Protein AF-A0A936B504-F1 (afdb_monomer_lite)

Sequence (227 aa):
MTRGYLGEYAFKLFLTKKAGLDAQLGHEVGKLEEFLPTDIHLIRDDEEPYRVPRLKVSIKTSKWNGIWLDIPGDQFNHSDIYVFVKVGTGRDHLFAFFKHISVFKDKVLKRGEEVGALTAAESSSLFDRLPTFQTIPAYICGFVSQHTPYQPLPYTGKHGRLNYTVTGWNGPISPTDLEQIRTREGVMGKIAFEGIGTFSHDKGYLFNTGNLLWREEDWAEQLFQKL

Secondary structure (DSSP, 8-state):
----HHHHHHHHHHHHHHH-EEEEE--SS--HHHHSS-SEEEEEETTSPPB--SS-EEEEEEETT--EEEEETTGGGS-SEEEEEEE---TTHHHHHHHHTTHIIIIIIHHHHHTTSS-HHHHHHHHHHSPPP----EEEEEEEETTS-PPSS-EEEEE-SS-EEEEEEEEEE-TTHHHHHHHHHT--S-EEETT----S-SSEEEEEGGGSB-SHHHHIIIIITT-

Structure (mmCIF, N/CA/C/O backbone):
data_AF-A0A936B504-F1
#
_entry.id   AF-A0A936B504-F1
#
loop_
_atom_site.group_PDB
_atom_site.id
_atom_site.type_symbol
_atom_site.label_atom_id
_atom_site.label_alt_id
_atom_site.label_comp_id
_atom_site.label_asym_id
_atom_site.label_entity_id
_atom_site.label_seq_id
_atom_site.pdbx_PDB_ins_code
_atom_site.Cartn_x
_atom_site.Cartn_y
_atom_site.Cartn_z
_atom_site.occupancy
_atom_site.B_iso_or_equiv
_atom_site.auth_seq_id
_atom_site.auth_comp_id
_atom_site.auth_asym_id
_atom_site.auth_atom_id
_atom_site.pdbx_PDB_model_num
ATOM 1 N N . MET A 1 1 ? 7.139 7.617 11.067 1.00 39.94 1 MET A N 1
ATOM 2 C CA . MET A 1 1 ? 6.663 6.465 10.275 1.00 39.94 1 MET A CA 1
ATOM 3 C C . MET A 1 1 ? 5.166 6.325 10.514 1.00 39.94 1 MET A C 1
ATOM 5 O O . MET A 1 1 ? 4.767 5.973 11.614 1.00 39.94 1 MET A O 1
ATOM 9 N N . THR A 1 2 ? 4.328 6.707 9.553 1.00 49.41 2 THR A N 1
ATOM 10 C CA . THR A 1 2 ? 2.884 6.431 9.601 1.00 49.41 2 THR A CA 1
ATOM 11 C C . THR A 1 2 ? 2.704 4.952 9.267 1.00 49.41 2 THR A C 1
ATOM 13 O O . THR A 1 2 ? 2.928 4.561 8.125 1.00 49.41 2 THR A O 1
ATOM 16 N N . ARG A 1 3 ? 2.411 4.120 10.273 1.00 67.94 3 ARG A N 1
ATOM 17 C CA . ARG A 1 3 ? 2.244 2.666 10.099 1.00 67.94 3 ARG A CA 1
ATOM 18 C C . ARG A 1 3 ? 1.042 2.357 9.193 1.00 67.94 3 ARG A C 1
ATOM 20 O O . ARG A 1 3 ? 0.034 3.066 9.225 1.00 67.94 3 ARG A O 1
ATOM 27 N N . GLY A 1 4 ? 1.165 1.320 8.366 1.00 81.25 4 GLY A N 1
ATOM 28 C CA . GLY A 1 4 ? 0.238 0.960 7.290 1.00 81.25 4 GLY A CA 1
ATOM 29 C C . GLY A 1 4 ? -0.920 0.065 7.734 1.00 81.25 4 GLY A C 1
ATOM 30 O O . GLY A 1 4 ? -1.418 -0.718 6.929 1.00 81.25 4 GLY A O 1
ATOM 31 N N . TYR A 1 5 ? -1.371 0.191 8.986 1.00 88.75 5 TYR A N 1
ATOM 32 C CA . TYR A 1 5 ? -2.224 -0.787 9.674 1.00 88.75 5 TYR A CA 1
ATOM 33 C C . TYR A 1 5 ? -3.457 -1.258 8.901 1.00 88.75 5 TYR A C 1
ATOM 35 O O . TYR A 1 5 ? -3.806 -2.432 8.967 1.00 88.75 5 TYR A O 1
ATOM 43 N N . LEU A 1 6 ? -4.128 -0.369 8.161 1.00 91.12 6 LEU A N 1
ATOM 44 C CA . LEU A 1 6 ? -5.298 -0.761 7.370 1.00 91.12 6 LEU A CA 1
ATOM 45 C C . LEU A 1 6 ? -4.938 -1.737 6.245 1.00 91.12 6 LEU A C 1
ATOM 47 O O . LEU A 1 6 ? -5.693 -2.674 6.000 1.00 91.12 6 LEU A O 1
ATOM 51 N N . GLY A 1 7 ? -3.811 -1.528 5.562 1.00 94.69 7 GLY A N 1
ATOM 52 C CA . GLY A 1 7 ? -3.363 -2.442 4.515 1.00 94.69 7 GLY A CA 1
ATOM 53 C C . GLY A 1 7 ? -2.819 -3.744 5.087 1.00 94.69 7 GLY A C 1
ATOM 54 O O . GLY A 1 7 ? -3.134 -4.805 4.557 1.00 94.69 7 GLY A O 1
ATOM 55 N N . GLU A 1 8 ? -2.093 -3.682 6.205 1.00 95.06 8 GLU A N 1
ATOM 56 C CA . GLU A 1 8 ? -1.621 -4.874 6.922 1.00 95.06 8 GLU A CA 1
ATOM 57 C C . GLU A 1 8 ? -2.794 -5.749 7.386 1.00 95.06 8 GLU A C 1
ATOM 59 O O . GLU A 1 8 ? -2.831 -6.952 7.129 1.00 95.06 8 GLU A O 1
ATOM 64 N N . TYR A 1 9 ? -3.813 -5.133 7.992 1.00 94.94 9 TYR A N 1
ATOM 65 C CA . TYR A 1 9 ? -5.026 -5.827 8.412 1.00 94.94 9 TYR A CA 1
ATOM 66 C C . TYR A 1 9 ? -5.819 -6.382 7.222 1.00 94.94 9 TYR A C 1
ATOM 68 O O . TYR A 1 9 ? -6.293 -7.517 7.265 1.00 94.94 9 TYR A O 1
ATOM 76 N N . ALA A 1 10 ? -5.932 -5.622 6.128 1.00 96.69 10 ALA A N 1
ATOM 77 C CA . ALA A 1 10 ? -6.568 -6.110 4.909 1.00 96.69 10 ALA A CA 1
ATOM 78 C C . ALA A 1 10 ? -5.841 -7.331 4.329 1.00 96.69 10 ALA A C 1
ATOM 80 O O . ALA A 1 10 ? -6.494 -8.282 3.899 1.00 96.69 10 ALA A O 1
ATOM 81 N N . PHE A 1 11 ? -4.506 -7.335 4.350 1.00 97.06 11 PHE A N 1
ATOM 82 C CA . PHE A 1 11 ? -3.730 -8.478 3.887 1.00 97.06 11 PHE A CA 1
ATOM 83 C C . PHE A 1 11 ? -3.842 -9.678 4.834 1.00 97.06 11 PHE A C 1
ATOM 85 O O . PHE A 1 11 ? -3.998 -10.797 4.357 1.00 97.06 11 PHE A O 1
ATOM 92 N N . LYS A 1 12 ? -3.891 -9.467 6.157 1.00 96.19 12 LYS A N 1
ATOM 93 C CA . LYS A 1 12 ? -4.242 -10.529 7.115 1.00 96.19 12 LYS A CA 1
ATOM 94 C C . LYS A 1 12 ? -5.576 -11.190 6.743 1.00 96.19 12 LYS A C 1
ATOM 96 O O . LYS A 1 12 ? -5.648 -12.409 6.635 1.00 96.19 12 LYS A O 1
ATOM 101 N N . LEU A 1 13 ? -6.622 -10.398 6.494 1.00 96.38 13 LEU A N 1
ATOM 102 C CA . LEU A 1 13 ? -7.924 -10.934 6.075 1.00 96.38 13 LEU A CA 1
ATOM 103 C C . LEU A 1 13 ? -7.849 -11.673 4.732 1.00 96.38 13 LEU A C 1
ATOM 105 O O . LEU A 1 13 ? -8.572 -12.648 4.528 1.00 96.38 13 LEU A O 1
ATOM 109 N N . PHE A 1 14 ? -7.001 -11.209 3.813 1.00 96.88 14 PHE A N 1
ATOM 110 C CA . PHE A 1 14 ? -6.750 -11.882 2.543 1.00 96.88 14 PHE A CA 1
ATOM 111 C C . PHE A 1 14 ? -6.095 -13.253 2.750 1.00 96.88 14 PHE A C 1
ATOM 113 O O . PHE A 1 14 ? -6.598 -14.227 2.194 1.00 96.88 14 PHE A O 1
ATOM 120 N N . LEU A 1 15 ? -5.062 -13.353 3.594 1.00 95.75 15 LEU A N 1
ATOM 121 C CA . LEU A 1 15 ? -4.400 -14.616 3.945 1.00 95.75 15 LEU A CA 1
ATOM 122 C C . LEU A 1 15 ? -5.386 -15.630 4.527 1.00 95.75 15 LEU A C 1
ATOM 124 O O . LEU A 1 15 ? -5.461 -16.759 4.046 1.00 95.75 15 LEU A O 1
ATOM 128 N N . THR A 1 16 ? -6.221 -15.204 5.474 1.00 95.00 16 THR A N 1
ATOM 129 C CA . THR A 1 16 ? -7.213 -16.093 6.090 1.00 95.00 16 THR A CA 1
ATOM 130 C C . THR A 1 16 ? -8.239 -16.576 5.071 1.00 95.00 16 THR A C 1
ATOM 132 O O . THR A 1 16 ? -8.555 -17.759 5.014 1.00 95.00 16 THR A O 1
ATOM 135 N N . LYS A 1 17 ? -8.743 -15.681 4.214 1.00 94.56 17 LYS A N 1
ATOM 136 C CA . LYS A 1 17 ? -9.773 -16.032 3.225 1.00 94.56 17 LYS A CA 1
ATOM 137 C C . LYS A 1 17 ? -9.255 -16.859 2.052 1.00 94.56 17 LYS A C 1
ATOM 139 O O . LYS A 1 17 ? -10.033 -17.616 1.481 1.00 94.56 17 LYS A O 1
ATOM 144 N N . LYS A 1 18 ? -8.007 -16.653 1.628 1.00 94.94 18 LYS A N 1
ATOM 145 C CA . LYS A 1 18 ? -7.446 -17.284 0.423 1.00 94.94 18 LYS A CA 1
ATOM 146 C C . LYS A 1 18 ? -6.582 -18.503 0.708 1.00 94.94 18 LYS A C 1
ATOM 148 O O . LYS A 1 18 ? -6.512 -19.369 -0.153 1.00 94.94 18 LYS A O 1
ATOM 153 N N . ALA A 1 19 ? -5.961 -18.567 1.880 1.00 91.88 19 ALA A N 1
ATOM 154 C CA . ALA A 1 19 ? -5.022 -19.624 2.233 1.00 91.88 19 ALA A CA 1
ATOM 155 C C . ALA A 1 19 ? -5.335 -20.307 3.574 1.00 91.88 19 ALA A C 1
ATOM 157 O O . ALA A 1 19 ? -4.586 -21.187 3.969 1.00 91.88 19 ALA A O 1
ATOM 158 N N . GLY A 1 20 ? -6.390 -19.902 4.296 1.00 93.25 20 GLY A N 1
ATOM 159 C CA . GLY A 1 20 ? -6.665 -20.424 5.645 1.00 93.25 20 GLY A CA 1
ATOM 160 C C . GLY A 1 20 ? -5.643 -19.978 6.700 1.00 93.25 20 GLY A C 1
ATOM 161 O O . GLY A 1 20 ? -5.685 -20.431 7.836 1.00 93.25 20 GLY A O 1
ATOM 162 N N . LEU A 1 21 ? -4.743 -19.059 6.341 1.00 93.56 21 LEU A N 1
ATOM 163 C CA . LEU A 1 21 ? -3.647 -18.611 7.192 1.00 93.56 21 LEU A CA 1
ATOM 164 C C . LEU A 1 21 ? -4.097 -17.490 8.129 1.00 93.56 21 LEU A C 1
ATOM 166 O O . LEU A 1 21 ? -4.558 -16.431 7.687 1.00 93.56 21 LEU A O 1
ATOM 170 N N . ASP A 1 22 ? -3.904 -17.679 9.430 1.00 94.75 22 ASP A N 1
ATOM 171 C CA . ASP A 1 22 ? -3.988 -16.588 10.398 1.00 94.75 22 ASP A CA 1
ATOM 172 C C . ASP A 1 22 ? -2.599 -15.979 10.614 1.00 94.75 22 ASP A C 1
ATOM 174 O O . ASP A 1 22 ? -1.597 -16.685 10.687 1.00 94.75 22 ASP A O 1
ATOM 178 N N . ALA A 1 23 ? -2.537 -14.654 10.721 1.00 94.12 23 ALA A N 1
ATOM 179 C CA . ALA A 1 23 ? -1.293 -13.900 10.834 1.00 94.12 23 ALA A CA 1
ATOM 180 C C . ALA A 1 23 ? -1.332 -12.962 12.044 1.00 94.12 23 ALA A C 1
ATOM 182 O O . ALA A 1 23 ? -2.333 -12.281 12.283 1.00 94.12 23 ALA A O 1
ATOM 183 N N . GLN A 1 24 ? -0.235 -12.874 12.790 1.00 92.81 24 GLN A N 1
ATOM 184 C CA . GLN A 1 24 ? -0.023 -11.842 13.803 1.00 92.81 24 GLN A CA 1
ATOM 185 C C . GLN A 1 24 ? 0.878 -10.744 13.242 1.00 92.81 24 GLN A C 1
ATOM 187 O O . GLN A 1 24 ? 1.946 -11.007 12.683 1.00 92.81 24 GLN A O 1
ATOM 192 N N . LEU A 1 25 ? 0.405 -9.508 13.382 1.00 90.69 25 LEU A N 1
ATOM 193 C CA . LEU A 1 25 ? 1.055 -8.303 12.878 1.00 90.69 25 LEU A CA 1
ATOM 194 C C . LEU A 1 25 ? 1.908 -7.668 13.981 1.00 90.69 25 LEU A C 1
ATOM 196 O O . LEU A 1 25 ? 1.558 -7.747 15.159 1.00 90.69 25 LEU A O 1
ATOM 200 N N . GLY A 1 26 ? 2.986 -6.987 13.600 1.00 79.44 26 GLY A N 1
ATOM 201 C CA . GLY A 1 26 ? 3.915 -6.311 14.514 1.00 79.44 26 GLY A CA 1
ATOM 202 C C . GLY A 1 26 ? 3.386 -5.007 15.125 1.00 79.44 26 GLY A C 1
ATOM 203 O O . GLY A 1 26 ? 4.017 -3.958 15.010 1.00 79.44 26 GLY A O 1
ATOM 204 N N . HIS A 1 27 ? 2.202 -5.018 15.744 1.00 75.69 27 HIS A N 1
ATOM 205 C CA . HIS A 1 27 ? 1.553 -3.799 16.266 1.00 75.69 27 HIS A CA 1
ATOM 206 C C . HIS A 1 27 ? 1.986 -3.420 17.686 1.00 75.69 27 HIS A C 1
ATOM 208 O O . HIS A 1 27 ? 1.522 -2.416 18.225 1.00 75.69 27 HIS A O 1
ATOM 214 N N . GLU A 1 28 ? 2.903 -4.182 18.272 1.00 72.88 28 GLU A N 1
ATOM 215 C CA . GLU A 1 28 ? 3.409 -3.968 19.624 1.00 72.88 28 GLU A CA 1
ATOM 216 C C . GLU A 1 28 ? 4.303 -2.718 19.735 1.00 72.88 28 GLU A C 1
ATOM 218 O O . GLU A 1 28 ? 4.800 -2.164 18.742 1.00 72.88 28 GLU A O 1
ATOM 223 N N . VAL A 1 29 ? 4.476 -2.249 20.974 1.00 69.62 29 VAL A N 1
ATOM 224 C CA . VAL A 1 29 ? 5.434 -1.194 21.322 1.00 69.62 29 VAL A CA 1
ATOM 225 C C . VAL A 1 29 ? 6.797 -1.851 21.512 1.00 69.62 29 VAL A C 1
ATOM 227 O O . VAL A 1 29 ? 6.958 -2.676 22.404 1.00 69.62 29 VAL A O 1
ATOM 230 N N . GLY A 1 30 ? 7.786 -1.459 20.715 1.00 69.31 30 GLY A N 1
ATOM 231 C CA . GLY A 1 30 ? 9.156 -1.959 20.832 1.00 69.31 30 GLY A CA 1
ATOM 232 C C . GLY A 1 30 ? 10.141 -1.095 20.047 1.00 69.31 30 GLY A C 1
ATOM 233 O O . GLY A 1 30 ? 9.802 0.021 19.634 1.00 69.31 30 GLY A O 1
ATOM 234 N N . LYS A 1 31 ? 11.369 -1.584 19.861 1.00 71.25 31 LYS A N 1
ATOM 235 C CA . LYS A 1 31 ? 12.423 -0.825 19.172 1.00 71.25 31 LYS A CA 1
ATOM 236 C C . LYS A 1 31 ? 12.209 -0.856 17.664 1.00 71.25 31 LYS A C 1
ATOM 238 O O . LYS A 1 31 ? 11.743 -1.850 17.125 1.00 71.25 31 LYS A O 1
ATOM 243 N N . LEU A 1 32 ? 12.554 0.227 16.968 1.00 67.06 32 LEU A N 1
ATOM 244 C CA . LEU A 1 32 ? 12.288 0.367 15.533 1.00 67.06 32 LEU A CA 1
ATOM 245 C C . LEU A 1 32 ? 12.868 -0.804 14.727 1.00 67.06 32 LEU A C 1
ATOM 247 O O . LEU A 1 32 ? 12.198 -1.328 13.843 1.00 67.06 32 LEU A O 1
ATOM 251 N N . GLU A 1 33 ? 14.076 -1.236 15.079 1.00 68.81 33 GLU A N 1
ATOM 252 C CA . GLU A 1 33 ? 14.826 -2.303 14.416 1.00 68.81 33 GLU A CA 1
ATOM 253 C C . GLU A 1 33 ? 14.094 -3.653 14.433 1.00 68.81 33 GLU A C 1
ATOM 255 O O . GLU A 1 33 ? 14.288 -4.462 13.529 1.00 68.81 33 GLU A O 1
ATOM 260 N N . GLU A 1 34 ? 13.218 -3.877 15.416 1.00 65.31 34 GLU A N 1
ATOM 261 C CA . GLU A 1 34 ? 12.442 -5.112 15.586 1.00 65.31 34 GLU A CA 1
ATOM 262 C C . GLU A 1 34 ? 11.251 -5.193 14.612 1.00 65.31 34 GLU A C 1
ATOM 264 O O . GLU A 1 34 ? 10.757 -6.285 14.350 1.00 65.31 34 GLU A O 1
ATOM 269 N N . PHE A 1 35 ? 10.824 -4.063 14.031 1.00 66.25 35 PHE A N 1
ATOM 270 C CA . PHE A 1 35 ? 9.653 -3.967 13.137 1.00 66.25 35 PHE A CA 1
ATOM 271 C C . PHE A 1 35 ? 10.001 -3.545 11.705 1.00 66.25 35 PHE A C 1
ATOM 273 O O . PHE A 1 35 ? 9.129 -3.480 10.846 1.00 66.25 35 PHE A O 1
ATOM 280 N N . LEU A 1 36 ? 11.265 -3.216 11.427 1.00 65.62 36 LEU A N 1
ATOM 281 C CA . LEU A 1 36 ? 11.731 -2.917 10.069 1.00 65.62 36 LEU A CA 1
ATOM 282 C C . LEU A 1 36 ? 11.726 -4.120 9.100 1.00 65.62 36 LEU A C 1
ATOM 284 O O . LEU A 1 36 ? 11.516 -3.873 7.911 1.00 65.62 36 LEU A O 1
ATOM 288 N N . PRO A 1 37 ? 11.991 -5.378 9.521 1.00 70.81 37 PRO A N 1
ATOM 289 C CA . PRO A 1 37 ? 12.205 -6.464 8.557 1.00 70.81 37 PRO A CA 1
ATOM 290 C C . PRO A 1 37 ? 10.936 -7.060 7.933 1.00 70.81 37 PRO A C 1
ATOM 292 O O . PRO A 1 37 ? 10.985 -7.539 6.800 1.00 70.81 37 PRO A O 1
ATOM 295 N N . THR A 1 38 ? 9.825 -7.118 8.672 1.00 86.50 38 THR A N 1
ATOM 296 C CA . THR A 1 38 ? 8.600 -7.807 8.236 1.00 86.50 38 THR A CA 1
ATOM 297 C C . THR A 1 38 ? 7.377 -7.240 8.947 1.00 86.50 38 THR A C 1
ATOM 299 O O . THR A 1 38 ? 7.423 -6.973 10.143 1.00 86.50 38 THR A O 1
ATOM 302 N N . ASP A 1 39 ? 6.274 -7.094 8.219 1.00 89.19 39 ASP A N 1
ATOM 303 C CA . ASP A 1 39 ? 4.986 -6.659 8.769 1.00 89.19 39 ASP A CA 1
ATOM 304 C C . ASP A 1 39 ? 4.176 -7.853 9.327 1.00 89.19 39 ASP A C 1
ATOM 306 O O . ASP A 1 39 ? 3.291 -7.684 10.170 1.00 89.19 39 ASP A O 1
ATOM 310 N N . ILE A 1 40 ? 4.511 -9.080 8.903 1.00 91.81 40 ILE A N 1
ATOM 311 C CA . ILE A 1 40 ? 3.962 -10.341 9.428 1.00 91.81 40 ILE A CA 1
ATOM 312 C C . ILE A 1 40 ? 5.007 -11.000 10.327 1.00 91.81 40 ILE A C 1
ATOM 314 O O . ILE A 1 40 ? 6.066 -11.408 9.848 1.00 91.81 40 ILE A O 1
ATOM 318 N N . HIS A 1 41 ? 4.709 -11.111 11.622 1.00 91.31 41 HIS A N 1
ATOM 319 C CA . HIS A 1 41 ? 5.641 -11.635 12.626 1.00 91.31 41 HIS A CA 1
ATOM 320 C C . HIS A 1 41 ? 5.467 -13.135 12.857 1.00 91.31 41 HIS A C 1
ATOM 322 O O . HIS A 1 41 ? 6.449 -13.868 12.954 1.00 91.31 41 HIS A O 1
ATOM 328 N N . LEU A 1 42 ? 4.215 -13.588 12.948 1.00 93.00 42 LEU A N 1
ATOM 329 C CA . LEU A 1 42 ? 3.866 -14.989 13.165 1.00 93.00 42 LEU A CA 1
ATOM 330 C C . LEU A 1 42 ? 2.698 -15.376 12.272 1.00 93.00 42 LEU A C 1
ATOM 332 O O . LEU A 1 42 ? 1.843 -14.546 11.960 1.00 93.00 42 LEU A O 1
ATOM 336 N N . ILE A 1 43 ? 2.643 -16.647 11.903 1.00 94.25 43 ILE A N 1
ATOM 337 C CA . ILE A 1 43 ? 1.525 -17.240 11.177 1.00 94.25 43 ILE A CA 1
ATOM 338 C C . ILE A 1 43 ? 1.127 -18.571 11.789 1.00 94.25 43 ILE A C 1
ATOM 340 O O . ILE A 1 43 ? 1.908 -19.195 12.508 1.00 94.25 43 ILE A O 1
ATOM 344 N N . ARG A 1 44 ? -0.094 -18.994 11.491 1.00 93.62 44 ARG A N 1
ATOM 345 C CA . ARG A 1 44 ? -0.640 -20.284 11.880 1.00 93.62 44 ARG A CA 1
ATOM 346 C C . ARG A 1 44 ? -1.514 -20.836 10.761 1.00 93.62 44 ARG A C 1
ATOM 348 O O . ARG A 1 44 ? -2.349 -20.112 10.217 1.00 93.62 44 ARG A O 1
ATOM 355 N N . ASP A 1 45 ? -1.325 -22.122 10.508 1.00 89.81 45 ASP A N 1
ATOM 356 C CA . ASP A 1 45 ? -2.192 -22.976 9.708 1.00 89.81 45 ASP A CA 1
ATOM 357 C C . ASP A 1 45 ? -3.261 -23.582 10.647 1.00 89.81 45 ASP A C 1
ATOM 359 O O . ASP A 1 45 ? -2.907 -24.258 11.609 1.00 89.81 45 ASP A O 1
ATOM 363 N N . ASP A 1 46 ? -4.551 -23.309 10.433 1.00 81.38 46 ASP A N 1
ATOM 364 C CA . ASP A 1 46 ? -5.668 -23.876 11.216 1.00 81.38 46 ASP A CA 1
ATOM 365 C C . ASP A 1 46 ? -5.465 -23.881 12.760 1.00 81.38 46 ASP A C 1
ATOM 367 O O . ASP A 1 46 ? -5.374 -22.818 13.386 1.00 81.38 46 ASP A O 1
ATOM 371 N N . GLU A 1 47 ? -5.438 -25.065 13.392 1.00 76.75 47 GLU A N 1
ATOM 372 C CA . GLU A 1 47 ? -5.300 -25.265 14.847 1.00 76.75 47 GLU A CA 1
ATOM 373 C C . GLU A 1 47 ? -3.845 -25.471 15.318 1.00 76.75 47 GLU A C 1
ATOM 375 O O . GLU A 1 47 ? -3.609 -25.681 16.510 1.00 76.75 47 GLU A O 1
ATOM 380 N N . GLU A 1 48 ? -2.857 -25.378 14.424 1.00 86.31 48 GLU A N 1
ATOM 381 C CA . GLU A 1 48 ? -1.436 -25.540 14.764 1.00 86.31 48 GLU A CA 1
ATOM 382 C C . GLU A 1 48 ? -0.921 -24.403 15.676 1.00 86.31 48 GLU A C 1
ATOM 384 O O . GLU A 1 48 ? -1.548 -23.351 15.804 1.00 86.31 48 GLU A O 1
ATOM 389 N N . PRO A 1 49 ? 0.226 -24.539 16.359 1.00 92.00 49 PRO A N 1
ATOM 390 C CA . PRO A 1 49 ? 0.819 -23.410 17.067 1.00 92.00 49 PRO A CA 1
ATOM 391 C C . PRO A 1 49 ? 1.329 -22.335 16.093 1.00 92.00 49 PRO A C 1
ATOM 393 O O . PRO A 1 49 ? 1.739 -22.618 14.967 1.00 92.00 49 PRO A O 1
ATOM 396 N N . TYR A 1 50 ? 1.362 -21.078 16.549 1.00 94.44 50 TYR A N 1
ATOM 397 C CA . TYR A 1 50 ? 1.986 -19.999 15.782 1.00 94.44 50 TYR A CA 1
ATOM 398 C C . TYR A 1 50 ? 3.478 -20.264 15.564 1.00 94.44 50 TYR A C 1
ATOM 400 O O . TYR A 1 50 ? 4.201 -20.655 16.482 1.00 94.44 50 TYR A O 1
ATOM 408 N N . ARG A 1 51 ? 3.945 -19.967 14.353 1.00 93.81 51 ARG A N 1
ATOM 409 C CA . ARG A 1 51 ? 5.342 -20.083 13.931 1.00 93.81 51 ARG A CA 1
ATOM 410 C C . ARG A 1 51 ? 5.812 -18.821 13.219 1.00 93.81 51 ARG A C 1
ATOM 412 O O . ARG A 1 51 ? 5.011 -18.068 12.667 1.00 93.81 51 ARG A O 1
ATOM 419 N N . VAL A 1 52 ? 7.124 -18.609 13.202 1.00 92.94 52 VAL A N 1
ATOM 420 C CA . VAL A 1 52 ? 7.743 -17.545 12.399 1.00 92.94 52 VAL A CA 1
ATOM 421 C C . VAL A 1 52 ? 7.622 -17.918 10.911 1.00 92.94 52 VAL A C 1
ATOM 423 O O . VAL A 1 52 ? 7.915 -19.067 10.562 1.00 92.94 52 VAL A O 1
ATOM 426 N N . PRO A 1 53 ? 7.184 -17.000 10.029 1.00 93.69 53 PRO A N 1
ATOM 427 C CA . PRO A 1 53 ? 7.141 -17.256 8.595 1.00 93.69 53 PRO A CA 1
ATOM 428 C C . PRO A 1 53 ? 8.545 -17.474 8.027 1.00 93.69 53 PRO A C 1
ATOM 430 O O . PRO A 1 53 ? 9.505 -16.836 8.463 1.00 93.69 53 PRO A O 1
ATOM 433 N N . ARG A 1 54 ? 8.676 -18.330 7.010 1.00 94.19 54 ARG A N 1
ATOM 434 C CA . ARG A 1 54 ? 9.971 -18.522 6.323 1.00 94.19 54 ARG A CA 1
ATOM 435 C C . ARG A 1 54 ? 10.321 -17.362 5.387 1.00 94.19 54 ARG A C 1
ATOM 437 O O . ARG A 1 54 ? 11.488 -17.207 5.039 1.00 94.19 54 ARG A O 1
ATOM 444 N N . LEU A 1 55 ? 9.328 -16.562 4.996 1.00 94.62 55 LEU A N 1
ATOM 445 C CA . LEU A 1 55 ? 9.487 -15.359 4.181 1.00 94.62 55 LEU A CA 1
ATOM 446 C C . LEU A 1 55 ? 9.223 -14.102 5.004 1.00 94.62 55 LEU A C 1
ATOM 448 O O . LEU A 1 55 ? 8.221 -14.011 5.712 1.00 94.62 55 LEU A O 1
ATOM 452 N N . LYS A 1 56 ? 10.066 -13.088 4.831 1.00 94.75 56 LYS A N 1
ATOM 453 C CA . LYS A 1 56 ? 9.796 -11.736 5.323 1.00 94.75 56 LYS A CA 1
ATOM 454 C C . LYS A 1 56 ? 8.881 -11.021 4.340 1.00 94.75 56 LYS A C 1
ATOM 456 O O . LYS A 1 56 ? 9.216 -10.886 3.162 1.00 94.75 56 LYS A O 1
ATOM 461 N N . VAL A 1 57 ? 7.742 -10.534 4.823 1.00 94.94 57 VAL A N 1
ATOM 462 C CA . VAL A 1 57 ? 6.732 -9.874 3.989 1.00 94.94 57 VAL A CA 1
ATOM 463 C C . VAL A 1 57 ? 6.558 -8.440 4.456 1.00 94.94 57 VAL A C 1
ATOM 465 O O . VAL A 1 57 ? 6.222 -8.213 5.616 1.00 94.94 57 VAL A O 1
ATOM 468 N N . SER A 1 58 ? 6.731 -7.481 3.547 1.00 94.50 58 SER A N 1
ATOM 469 C CA . SER A 1 58 ? 6.353 -6.088 3.788 1.00 94.50 58 SER A CA 1
ATOM 470 C C . SER A 1 58 ? 5.106 -5.706 2.996 1.00 94.50 58 SER A C 1
ATOM 472 O O . SER A 1 58 ? 4.914 -6.119 1.855 1.00 94.50 58 SER A O 1
ATOM 474 N N . ILE A 1 59 ? 4.237 -4.904 3.598 1.00 95.50 59 ILE A N 1
ATOM 475 C CA . ILE A 1 59 ? 2.934 -4.512 3.082 1.00 95.50 59 ILE A CA 1
ATOM 476 C C . ILE A 1 59 ? 2.937 -2.995 2.919 1.00 95.50 59 ILE A C 1
ATOM 478 O O . ILE A 1 59 ? 2.861 -2.221 3.874 1.00 95.50 59 ILE A O 1
ATOM 482 N N . LYS A 1 60 ? 3.000 -2.535 1.672 1.00 94.38 60 LYS A N 1
ATOM 483 C CA . LYS A 1 60 ? 2.924 -1.111 1.344 1.00 94.38 60 LYS A CA 1
ATOM 484 C C . LYS A 1 60 ? 1.491 -0.740 1.006 1.00 94.38 60 LYS A C 1
ATOM 486 O O . LYS A 1 60 ? 0.838 -1.377 0.181 1.00 94.38 60 LYS A O 1
ATOM 491 N N . THR A 1 61 ? 1.012 0.330 1.632 1.00 94.06 61 THR A N 1
ATOM 492 C CA . THR A 1 61 ? -0.362 0.802 1.459 1.00 94.06 61 THR A CA 1
ATOM 493 C C . THR A 1 61 ? -0.403 2.113 0.686 1.00 94.06 61 THR A C 1
ATOM 495 O O . THR A 1 61 ? 0.381 3.019 0.960 1.00 94.06 61 THR A O 1
ATOM 498 N N . SER A 1 62 ? -1.359 2.254 -0.230 1.00 92.62 62 SER A N 1
ATOM 499 C CA . SER A 1 62 ? -1.658 3.526 -0.894 1.00 92.62 62 SER A CA 1
ATOM 500 C C . SER A 1 62 ? -3.159 3.803 -0.965 1.00 92.62 62 SER A C 1
ATOM 502 O O . SER A 1 62 ? -3.997 2.952 -0.663 1.00 92.62 62 SER A O 1
ATOM 504 N N . LYS A 1 63 ? -3.516 5.027 -1.358 1.00 90.75 63 LYS A N 1
ATOM 505 C CA . LYS A 1 63 ? -4.902 5.391 -1.681 1.00 90.75 63 LYS A CA 1
ATOM 506 C C . LYS A 1 63 ? -5.306 4.759 -3.014 1.00 90.75 63 LYS A C 1
ATOM 508 O O . LYS A 1 63 ? -4.459 4.361 -3.808 1.00 90.75 63 LYS A O 1
ATOM 513 N N . TRP A 1 64 ? -6.605 4.747 -3.300 1.00 90.00 64 TRP A N 1
ATOM 514 C CA . TRP A 1 64 ? -7.170 4.140 -4.513 1.00 90.00 64 TRP A CA 1
ATOM 515 C C . TRP A 1 64 ? -6.500 4.582 -5.830 1.00 90.00 64 TRP A C 1
ATOM 517 O O . TRP A 1 64 ? -6.231 3.761 -6.706 1.00 90.00 64 TRP A O 1
ATOM 527 N N . ASN A 1 65 ? -6.159 5.870 -5.935 1.00 89.56 65 ASN A N 1
ATOM 528 C CA . ASN A 1 65 ? -5.532 6.448 -7.129 1.00 89.56 65 ASN A CA 1
ATOM 529 C C . ASN A 1 65 ? -4.012 6.224 -7.206 1.00 89.56 65 ASN A C 1
ATOM 531 O O . ASN A 1 65 ? -3.398 6.600 -8.198 1.00 89.56 65 ASN A O 1
ATOM 535 N N . GLY A 1 66 ? -3.385 5.647 -6.177 1.00 91.56 66 GLY A N 1
ATOM 536 C CA . GLY A 1 66 ? -1.961 5.333 -6.215 1.00 91.56 66 GLY A CA 1
ATOM 537 C C . GLY A 1 66 ? -1.701 4.201 -7.201 1.00 91.56 66 GLY A C 1
ATOM 538 O O . GLY A 1 66 ? -2.275 3.127 -7.056 1.00 91.56 66 GLY A O 1
ATOM 539 N N . ILE A 1 67 ? -0.860 4.426 -8.207 1.00 93.81 67 ILE A N 1
ATOM 540 C CA . ILE A 1 67 ? -0.510 3.407 -9.215 1.00 93.81 67 ILE A CA 1
ATOM 541 C C . ILE A 1 67 ? 0.895 2.833 -9.026 1.00 93.81 67 ILE A C 1
ATOM 543 O O . ILE A 1 67 ? 1.248 1.876 -9.708 1.00 93.81 67 ILE A O 1
ATOM 547 N N . TRP A 1 68 ? 1.663 3.394 -8.092 1.00 95.56 68 TRP A N 1
ATOM 548 C CA . TRP A 1 68 ? 3.050 3.036 -7.834 1.00 95.56 68 TRP A CA 1
ATOM 549 C C . TRP A 1 68 ? 3.209 2.375 -6.470 1.00 95.56 68 TRP A C 1
ATOM 551 O O . TRP A 1 68 ? 2.767 2.916 -5.453 1.00 95.56 68 TRP A O 1
ATOM 561 N N . LEU A 1 69 ? 3.887 1.235 -6.467 1.00 95.94 69 LEU A N 1
ATOM 562 C CA . LEU A 1 69 ? 4.580 0.685 -5.318 1.00 95.94 69 LEU A CA 1
ATOM 563 C C . LEU A 1 69 ? 5.992 1.282 -5.324 1.00 95.94 69 LEU A C 1
ATOM 565 O O . LEU A 1 69 ? 6.847 0.862 -6.101 1.00 95.94 69 LEU A O 1
ATOM 569 N N . ASP A 1 70 ? 6.188 2.304 -4.496 1.00 94.12 70 ASP A N 1
ATOM 570 C CA . ASP A 1 70 ? 7.468 2.988 -4.312 1.00 94.12 70 ASP A CA 1
ATOM 571 C C . ASP A 1 70 ? 8.172 2.450 -3.058 1.00 94.12 70 ASP A C 1
ATOM 573 O O . ASP A 1 70 ? 7.606 2.469 -1.958 1.00 94.12 70 ASP A O 1
ATOM 577 N N . ILE A 1 71 ? 9.388 1.932 -3.231 1.00 93.88 71 ILE A N 1
ATOM 578 C CA . ILE A 1 71 ? 10.193 1.313 -2.177 1.00 93.88 71 ILE A CA 1
ATOM 579 C C . ILE A 1 71 ? 11.529 2.066 -2.098 1.00 93.88 71 ILE A C 1
ATOM 581 O O . ILE A 1 71 ? 12.452 1.774 -2.863 1.00 93.88 71 ILE A O 1
ATOM 585 N N . PRO A 1 72 ? 11.642 3.054 -1.192 1.00 91.62 72 PRO A N 1
ATOM 586 C CA . PRO A 1 72 ? 12.766 3.978 -1.172 1.00 91.62 72 PRO A CA 1
ATOM 587 C C . PRO A 1 72 ? 14.021 3.376 -0.536 1.00 91.62 72 PRO A C 1
ATOM 589 O O . PRO A 1 72 ? 13.961 2.646 0.459 1.00 91.62 72 PRO A O 1
ATOM 592 N N . GLY A 1 73 ? 15.177 3.794 -1.040 1.00 88.38 73 GLY A N 1
ATOM 593 C CA . GLY A 1 73 ? 16.483 3.480 -0.480 1.00 88.38 73 GLY A CA 1
ATOM 594 C C . GLY A 1 73 ? 16.806 1.990 -0.534 1.00 88.38 73 GLY A C 1
ATOM 595 O O . GLY A 1 73 ? 16.565 1.314 -1.530 1.00 88.38 73 GLY A O 1
ATOM 596 N N . ASP A 1 74 ? 17.363 1.486 0.565 1.00 87.38 74 ASP A N 1
ATOM 597 C CA . ASP A 1 74 ? 17.733 0.075 0.715 1.00 87.38 74 ASP A CA 1
ATOM 598 C C . ASP A 1 74 ? 16.574 -0.800 1.225 1.00 87.38 74 ASP A C 1
ATOM 600 O O . ASP A 1 74 ? 16.747 -1.995 1.447 1.00 87.38 74 ASP A O 1
ATOM 604 N N . GLN A 1 75 ? 15.371 -0.224 1.394 1.00 88.00 75 GLN A N 1
ATOM 605 C CA . GLN A 1 75 ? 14.239 -0.949 1.977 1.00 88.00 75 GLN A CA 1
ATOM 606 C C . GLN A 1 75 ? 13.924 -2.228 1.220 1.00 88.00 75 GLN A C 1
ATOM 608 O O . GLN A 1 75 ? 13.541 -3.182 1.873 1.00 88.00 75 GLN A O 1
ATOM 613 N N . PHE A 1 76 ? 14.123 -2.260 -0.104 1.00 91.50 76 PHE A N 1
ATOM 614 C CA . PHE A 1 76 ? 13.846 -3.429 -0.940 1.00 91.50 76 PHE A CA 1
ATOM 615 C C . PHE A 1 76 ? 14.633 -4.684 -0.527 1.00 91.50 76 PHE A C 1
ATOM 617 O O . PHE A 1 76 ? 14.163 -5.795 -0.752 1.00 91.50 76 PHE A O 1
ATOM 624 N N . ASN A 1 77 ? 15.777 -4.528 0.144 1.00 90.81 77 ASN A N 1
ATOM 625 C CA . ASN A 1 77 ? 16.608 -5.643 0.598 1.00 90.81 77 ASN A CA 1
ATOM 626 C C . ASN A 1 77 ? 16.220 -6.184 1.988 1.00 90.81 77 ASN A C 1
ATOM 628 O O . ASN A 1 77 ? 16.845 -7.125 2.472 1.00 90.81 77 ASN A O 1
ATOM 632 N N . HIS A 1 78 ? 15.214 -5.608 2.658 1.00 90.56 78 HIS A N 1
ATOM 633 C CA 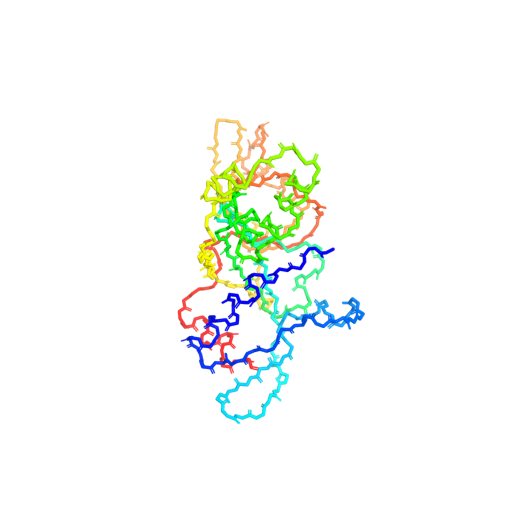. HIS A 1 78 ? 14.852 -5.997 4.029 1.00 90.56 78 HIS A CA 1
ATOM 634 C C . HIS A 1 78 ? 13.823 -7.135 4.109 1.00 90.56 78 HIS A C 1
ATOM 636 O O . HIS A 1 78 ? 13.790 -7.860 5.108 1.00 90.56 78 HIS A O 1
ATOM 642 N N . SER A 1 79 ? 13.012 -7.299 3.066 1.00 93.19 79 SER A N 1
ATOM 643 C CA . SER A 1 79 ? 11.956 -8.306 2.954 1.00 93.19 79 SER A CA 1
ATOM 644 C C . SER A 1 79 ? 12.073 -9.087 1.644 1.00 93.19 79 SER A C 1
ATOM 646 O O . SER A 1 79 ? 12.517 -8.555 0.628 1.00 93.19 79 SER A O 1
ATOM 648 N N . ASP A 1 80 ? 11.639 -10.346 1.664 1.00 95.75 80 ASP A N 1
ATOM 649 C CA . ASP A 1 80 ? 11.631 -11.230 0.493 1.00 95.75 80 ASP A CA 1
ATOM 650 C C . ASP A 1 80 ? 10.516 -10.865 -0.492 1.00 95.75 80 ASP A C 1
ATOM 652 O O . ASP A 1 80 ? 10.680 -10.996 -1.709 1.00 95.75 80 ASP A O 1
ATOM 656 N N . ILE A 1 81 ? 9.374 -10.420 0.043 1.00 96.56 81 ILE A N 1
ATOM 657 C CA . ILE A 1 81 ? 8.175 -10.067 -0.716 1.00 96.56 81 ILE A CA 1
ATOM 658 C C . ILE A 1 81 ? 7.642 -8.703 -0.269 1.00 96.56 81 ILE A C 1
ATOM 660 O O . ILE A 1 81 ? 7.522 -8.436 0.928 1.00 96.56 81 ILE A O 1
ATOM 664 N N . TYR A 1 82 ? 7.236 -7.877 -1.237 1.00 97.06 82 TYR A N 1
ATOM 665 C CA . TYR A 1 82 ? 6.494 -6.639 -0.994 1.00 97.06 82 TYR A CA 1
ATOM 666 C C . TYR A 1 82 ? 5.105 -6.734 -1.598 1.00 97.06 82 TYR A C 1
ATOM 668 O O . TYR A 1 82 ? 4.955 -6.819 -2.814 1.00 97.06 82 TYR A O 1
ATOM 676 N N . VAL A 1 83 ? 4.089 -6.678 -0.750 1.00 97.69 83 VAL A N 1
ATOM 677 C CA . VAL A 1 83 ? 2.681 -6.674 -1.135 1.00 97.69 83 VAL A CA 1
ATOM 678 C C . VAL A 1 83 ? 2.199 -5.237 -1.258 1.00 97.69 83 VAL A C 1
ATOM 680 O O . VAL A 1 83 ? 2.455 -4.411 -0.380 1.00 97.69 83 VAL A O 1
ATOM 683 N N . PHE A 1 84 ? 1.455 -4.937 -2.321 1.00 97.62 84 PHE A N 1
ATOM 684 C CA . PHE A 1 84 ? 0.838 -3.630 -2.503 1.00 97.62 84 PHE A CA 1
ATOM 685 C C . PHE A 1 84 ? -0.667 -3.682 -2.250 1.00 97.62 84 PHE A C 1
ATOM 687 O O . PHE A 1 84 ? -1.405 -4.421 -2.906 1.00 97.62 84 PHE A O 1
ATOM 694 N N . VAL A 1 85 ? -1.133 -2.857 -1.314 1.00 97.38 85 VAL A N 1
ATOM 695 C CA . VAL A 1 85 ? -2.542 -2.773 -0.924 1.00 97.38 85 VAL A CA 1
ATOM 696 C C . VAL A 1 85 ? -3.063 -1.360 -1.144 1.00 97.38 85 VAL A C 1
ATOM 698 O O . VAL A 1 85 ? -2.499 -0.381 -0.658 1.00 97.38 85 VAL A O 1
ATOM 701 N N . LYS A 1 86 ? -4.189 -1.232 -1.842 1.00 95.56 86 LYS A N 1
ATOM 702 C CA . LYS A 1 86 ? -4.921 0.033 -1.941 1.00 95.56 86 LYS A CA 1
ATOM 703 C C . LYS A 1 86 ? -6.069 0.048 -0.954 1.00 95.56 86 LYS A C 1
ATOM 705 O O . LYS A 1 86 ? -6.854 -0.894 -0.916 1.00 95.56 86 LYS A O 1
ATOM 710 N N . VAL A 1 87 ? -6.210 1.135 -0.204 1.00 94.38 87 VAL A N 1
ATOM 711 C CA . VAL A 1 87 ? -7.332 1.342 0.721 1.00 94.38 87 VAL A CA 1
ATOM 712 C C . VAL A 1 87 ? -8.208 2.497 0.246 1.00 94.38 87 VAL A C 1
ATOM 714 O O . VAL A 1 87 ? -7.726 3.578 -0.108 1.00 94.38 87 VAL A O 1
ATOM 717 N N . GLY A 1 88 ? -9.517 2.265 0.214 1.00 92.19 88 GLY A N 1
ATOM 718 C CA . GLY A 1 88 ? -10.516 3.248 -0.190 1.00 92.19 88 GLY A CA 1
ATOM 719 C C . GLY A 1 88 ? -10.952 4.110 0.984 1.00 92.19 88 GLY A C 1
ATOM 720 O O . GLY A 1 88 ? -12.097 4.035 1.422 1.00 92.19 88 GLY A O 1
ATOM 721 N N . THR A 1 89 ? -10.042 4.922 1.526 1.00 86.44 89 THR A N 1
ATOM 722 C CA . THR A 1 89 ? -10.411 5.873 2.576 1.00 86.44 89 THR A CA 1
ATOM 723 C C . THR A 1 89 ? -11.015 7.145 1.973 1.00 86.44 89 THR A C 1
ATOM 725 O O . THR A 1 89 ? -10.353 7.888 1.249 1.00 86.44 89 THR A O 1
ATOM 728 N N . GLY A 1 90 ? -12.298 7.394 2.255 1.00 83.38 90 GLY A N 1
ATOM 729 C CA . GLY A 1 90 ? -12.976 8.637 1.896 1.00 83.38 90 GLY A CA 1
ATOM 730 C C . GLY A 1 90 ? -12.507 9.823 2.745 1.00 83.38 90 GLY A C 1
ATOM 731 O O . GLY A 1 90 ? -11.911 9.647 3.809 1.00 83.38 90 GLY A O 1
ATOM 732 N N . ARG A 1 91 ? -12.814 11.044 2.287 1.00 87.12 91 ARG A N 1
ATOM 733 C CA . ARG A 1 91 ? -12.474 12.296 2.997 1.00 87.12 91 ARG A CA 1
ATOM 734 C C . ARG A 1 91 ? -13.100 12.375 4.393 1.00 87.12 91 ARG A C 1
ATOM 736 O O . ARG A 1 91 ? -12.493 12.928 5.302 1.00 87.12 91 ARG A O 1
ATOM 743 N N . ASP A 1 92 ? -14.262 11.751 4.559 1.00 91.25 92 ASP A N 1
ATOM 744 C CA . ASP A 1 92 ? -15.088 11.871 5.759 1.00 91.25 92 ASP A CA 1
ATOM 745 C C . ASP A 1 92 ? -14.900 10.719 6.759 1.00 91.25 92 ASP A C 1
ATOM 747 O O . ASP A 1 92 ? -15.500 10.733 7.833 1.00 91.25 92 ASP A O 1
ATOM 751 N N . HIS A 1 93 ? -14.052 9.724 6.460 1.00 90.69 93 HIS A N 1
ATOM 752 C CA . HIS A 1 93 ? -13.912 8.535 7.312 1.00 90.69 93 HIS A CA 1
ATOM 753 C C . HIS A 1 93 ? -13.442 8.842 8.733 1.00 90.69 93 HIS A C 1
ATOM 755 O O . HIS A 1 93 ? -13.863 8.154 9.657 1.00 90.69 93 HIS A O 1
ATOM 761 N N . LEU A 1 94 ? -12.609 9.868 8.932 1.00 90.62 94 LEU A N 1
ATOM 762 C CA . LEU A 1 94 ? -12.177 10.255 10.277 1.00 90.62 94 LEU A CA 1
ATOM 763 C C . LEU A 1 94 ? -13.358 10.757 11.118 1.00 90.62 94 LEU A C 1
ATOM 765 O O . LEU A 1 94 ? -13.546 10.321 12.251 1.00 90.62 94 LEU A O 1
ATOM 769 N N . PHE A 1 95 ? -14.186 11.633 10.544 1.00 93.94 95 PHE A N 1
ATOM 770 C CA . PHE A 1 95 ? -15.389 12.138 11.207 1.00 93.94 95 PHE A CA 1
ATOM 771 C C . PHE A 1 95 ? -16.399 11.014 11.428 1.00 93.94 95 PHE A C 1
ATOM 773 O O . PHE A 1 95 ? -16.989 10.911 12.500 1.00 93.94 95 PHE A O 1
ATOM 780 N N . ALA A 1 96 ? -16.544 10.125 10.450 1.00 94.88 96 ALA A N 1
ATOM 781 C CA . ALA A 1 96 ? -17.422 8.976 10.563 1.00 94.88 96 ALA A CA 1
ATOM 782 C C . ALA A 1 96 ? -16.971 8.011 11.671 1.00 94.88 96 ALA A C 1
ATOM 784 O O . ALA A 1 96 ? -17.793 7.526 12.446 1.00 94.88 96 ALA A O 1
ATOM 785 N N . PHE A 1 97 ? -15.660 7.789 11.803 1.00 93.69 97 PHE A N 1
ATOM 786 C CA . PHE A 1 97 ? -15.076 7.001 12.884 1.00 93.69 97 PHE A CA 1
ATOM 787 C C . PHE A 1 97 ? -15.323 7.660 14.243 1.00 93.69 97 PHE A C 1
ATOM 789 O O . PHE A 1 97 ? -15.831 7.008 15.148 1.00 93.69 97 PHE A O 1
ATOM 796 N N . PHE A 1 98 ? -15.064 8.962 14.382 1.00 95.62 98 PHE A N 1
ATOM 797 C CA . PHE A 1 98 ? -15.353 9.699 15.616 1.00 95.62 98 PHE A CA 1
ATOM 798 C C . PHE A 1 98 ? -16.841 9.711 15.980 1.00 95.62 98 PHE A C 1
ATOM 800 O O . PHE A 1 98 ? -17.167 9.644 17.166 1.00 95.62 98 PHE A O 1
ATOM 807 N N . LYS A 1 99 ? -17.747 9.748 14.994 1.00 95.75 99 LYS A N 1
ATOM 808 C CA . LYS A 1 99 ? -19.186 9.545 15.219 1.00 95.75 99 LYS A CA 1
ATOM 809 C C . LYS A 1 99 ? -19.449 8.139 15.759 1.00 95.75 99 LYS A C 1
ATOM 811 O O . LYS A 1 99 ? -20.153 7.996 16.751 1.00 95.75 99 LYS A O 1
ATOM 816 N N . HIS A 1 100 ? -18.857 7.122 15.134 1.00 95.38 100 HIS A N 1
ATOM 817 C CA . HIS A 1 100 ? -19.034 5.716 15.497 1.00 95.38 100 HIS A CA 1
ATOM 818 C C . HIS A 1 100 ? -18.558 5.400 16.921 1.00 95.38 100 HIS A C 1
ATOM 820 O O . HIS A 1 100 ? -19.274 4.744 17.669 1.00 95.38 100 HIS A O 1
ATOM 826 N N . ILE A 1 101 ? -17.405 5.934 17.333 1.00 95.38 101 ILE A N 1
ATOM 827 C CA . ILE A 1 101 ? -16.896 5.797 18.709 1.00 95.38 101 ILE A CA 1
ATOM 828 C C . ILE A 1 101 ? -17.456 6.863 19.671 1.00 95.38 101 ILE A C 1
ATOM 830 O O . ILE A 1 101 ? -16.886 7.099 20.733 1.00 95.38 101 ILE A O 1
ATOM 834 N N . SER A 1 102 ? -18.547 7.536 19.289 1.00 94.69 102 SER A N 1
ATOM 835 C CA . SER A 1 102 ? -19.288 8.525 20.089 1.00 94.69 102 SER A CA 1
ATOM 836 C C . SER A 1 102 ? -18.481 9.729 20.600 1.00 94.69 102 SER A C 1
ATOM 838 O O . SER A 1 102 ? -18.950 10.467 21.462 1.00 94.69 102 SER A O 1
ATOM 840 N N . VAL A 1 103 ? -17.315 10.034 20.017 1.00 96.38 103 VAL A N 1
ATOM 841 C CA . VAL A 1 103 ? -16.495 11.203 20.399 1.00 96.38 103 VAL A CA 1
ATOM 842 C C . VAL A 1 103 ? -17.279 12.506 20.247 1.00 96.38 103 VAL A C 1
ATOM 844 O O . VAL A 1 103 ? -17.234 13.359 21.134 1.00 96.38 103 VAL A O 1
ATOM 847 N N . PHE A 1 104 ? -18.024 12.661 19.151 1.00 95.69 104 PHE A N 1
ATOM 848 C CA . PHE A 1 104 ? -18.827 13.866 18.948 1.00 95.69 104 PHE A CA 1
ATOM 849 C C . PHE A 1 104 ? -19.958 13.981 19.961 1.00 95.69 104 PHE A C 1
ATOM 851 O O . PHE A 1 104 ? -20.147 15.057 20.514 1.00 95.69 104 PHE A O 1
ATOM 858 N N . LYS A 1 105 ? -20.662 12.883 20.246 1.00 94.25 105 LYS A N 1
ATOM 859 C CA . LYS A 1 105 ? -21.778 12.874 21.193 1.00 94.25 105 LYS A CA 1
ATOM 860 C C . LYS A 1 105 ? -21.300 13.160 22.615 1.00 94.25 105 LYS A C 1
ATOM 862 O O . LYS A 1 105 ? -21.760 14.106 23.244 1.00 94.25 105 LYS A O 1
ATOM 867 N N . ASP A 1 106 ? -20.323 12.391 23.080 1.00 94.81 106 ASP A N 1
ATOM 868 C CA . ASP A 1 106 ? -19.994 12.318 24.503 1.00 94.81 106 ASP A CA 1
ATOM 869 C C . ASP A 1 106 ? -19.002 13.392 24.950 1.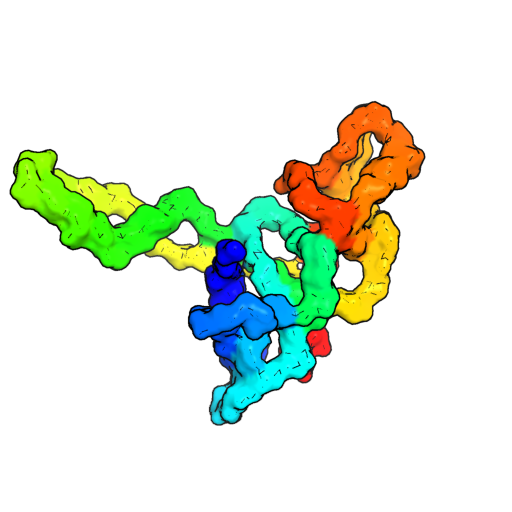00 94.81 106 ASP A C 1
ATOM 871 O O . ASP A 1 106 ? -18.940 13.713 26.136 1.00 94.81 106 ASP A O 1
ATOM 875 N N . LYS A 1 107 ? -18.206 13.940 24.020 1.00 95.38 107 LYS A N 1
ATOM 876 C CA . LYS A 1 107 ? -17.145 14.908 24.341 1.00 95.38 107 LYS A CA 1
ATOM 877 C C . LYS A 1 107 ? -17.401 16.285 23.747 1.00 95.38 107 LYS A C 1
ATOM 879 O O . LYS A 1 107 ? -17.276 17.277 24.455 1.00 95.38 107 LYS A O 1
ATOM 884 N N . VAL A 1 108 ? -17.730 16.361 22.457 1.00 95.69 108 VAL A N 1
ATOM 885 C CA . VAL A 1 108 ? -17.813 17.648 21.744 1.00 95.69 108 VAL A CA 1
ATOM 886 C C . VAL A 1 108 ? -19.171 18.320 21.955 1.00 95.69 108 VAL A C 1
ATOM 888 O O . VAL A 1 108 ? -19.233 19.426 22.483 1.00 95.69 108 VAL A O 1
ATOM 891 N N . LEU A 1 109 ? -20.26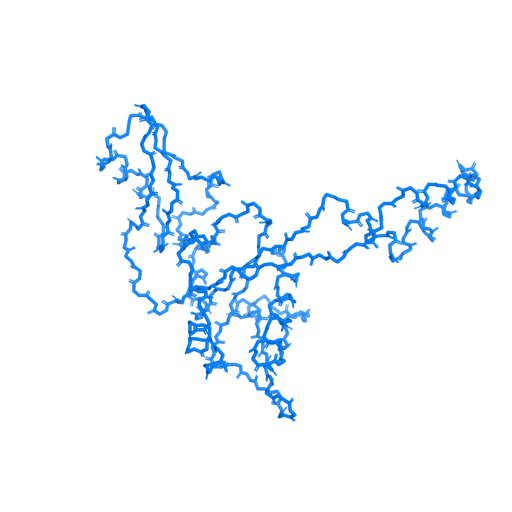0 17.649 21.577 1.00 96.56 109 LEU A N 1
ATOM 892 C CA . LEU A 1 109 ? -21.620 18.192 21.625 1.00 96.56 109 LEU A CA 1
ATOM 893 C C . LEU A 1 109 ? -22.115 18.330 23.064 1.00 96.56 109 LEU A C 1
ATOM 895 O O . LEU A 1 109 ? -22.609 19.392 23.430 1.00 96.56 109 LEU A O 1
ATOM 899 N N . LYS A 1 110 ? -21.855 17.322 23.909 1.00 96.44 110 LYS A N 1
ATOM 900 C CA . LYS A 1 110 ? -22.118 17.403 25.351 1.00 96.44 110 LYS A CA 1
ATOM 901 C C . LYS A 1 110 ? -21.481 18.640 25.988 1.00 96.44 110 LYS A C 1
ATOM 903 O O . LYS A 1 110 ? -22.127 19.336 26.764 1.00 96.44 110 LYS A O 1
ATOM 908 N N . ARG A 1 111 ? -20.232 18.964 25.631 1.00 97.25 111 ARG A N 1
ATOM 909 C CA . ARG A 1 111 ? -19.580 20.170 26.152 1.00 97.25 111 ARG A CA 1
ATOM 910 C C . ARG A 1 111 ? -20.271 21.449 25.678 1.00 97.25 111 ARG A C 1
ATOM 912 O O . ARG A 1 111 ? -20.348 22.402 26.446 1.00 97.25 111 ARG A O 1
ATOM 919 N N . GLY A 1 112 ? -20.768 21.469 24.441 1.00 96.62 112 GLY A N 1
ATOM 920 C CA . GLY A 1 112 ? -21.566 22.571 23.900 1.00 96.62 112 GLY A CA 1
ATOM 921 C C . GLY A 1 112 ? -22.870 22.796 24.672 1.00 96.62 112 GLY A C 1
ATOM 922 O O . GLY A 1 112 ? -23.218 23.943 24.944 1.00 96.62 112 GLY A O 1
ATOM 923 N N . GLU A 1 113 ? -23.537 21.720 25.090 1.00 97.19 113 GLU A N 1
ATOM 924 C CA . GLU A 1 113 ? -24.729 21.788 25.947 1.00 97.19 113 GLU A CA 1
ATOM 925 C C . GLU A 1 113 ? -24.405 22.328 27.343 1.00 97.19 113 GLU A C 1
ATOM 927 O O . GLU A 1 113 ? -25.075 23.235 27.830 1.00 97.19 113 GLU A O 1
ATOM 932 N N . GLU A 1 114 ? -23.340 21.823 27.974 1.00 97.06 114 GLU A N 1
ATOM 933 C CA . GLU A 1 114 ? -22.927 22.232 29.326 1.00 97.06 114 GLU A CA 1
ATOM 934 C C . GLU A 1 114 ? -22.621 23.731 29.440 1.00 97.06 114 GLU A C 1
ATOM 936 O O . GLU A 1 114 ? -22.860 24.333 30.485 1.00 97.06 114 GLU A O 1
ATOM 941 N N . VAL A 1 115 ? -22.073 24.336 28.383 1.00 97.38 115 VAL A N 1
ATOM 942 C CA . VAL A 1 115 ? -21.752 25.773 28.351 1.00 97.38 115 VAL A CA 1
ATOM 943 C C . VAL A 1 115 ? -22.894 26.629 27.797 1.00 97.38 115 VAL A C 1
ATOM 945 O O . VAL A 1 115 ? -22.722 27.834 27.633 1.00 97.38 115 VAL A O 1
ATOM 948 N N . GLY A 1 116 ? -24.044 26.023 27.487 1.00 96.12 116 GLY A N 1
ATOM 949 C CA . GLY A 1 116 ? -25.209 26.712 26.931 1.00 96.12 116 GLY A CA 1
ATOM 950 C C . GLY A 1 116 ? -25.028 27.206 25.491 1.00 96.12 116 GLY A C 1
ATOM 951 O O . GLY A 1 116 ? -25.797 28.050 25.043 1.00 96.12 116 GLY A O 1
ATOM 952 N N . ALA A 1 117 ? -24.021 26.708 24.765 1.00 96.88 117 ALA A N 1
ATOM 953 C CA . ALA A 1 117 ? -23.793 27.050 23.360 1.00 96.88 117 ALA A CA 1
ATOM 954 C C . ALA A 1 117 ? -24.695 26.257 22.398 1.00 96.88 117 ALA A C 1
ATOM 956 O O . ALA A 1 117 ? -24.856 26.666 21.251 1.00 96.88 117 ALA A O 1
ATOM 957 N N . LEU A 1 118 ? -25.247 25.126 22.849 1.00 96.56 118 LEU A N 1
ATOM 958 C CA . LEU A 1 118 ? -26.175 24.281 22.098 1.00 96.56 118 LEU A CA 1
ATOM 959 C C . LEU A 1 118 ? -27.310 23.799 23.002 1.00 96.56 118 LEU A C 1
ATOM 961 O O . LEU A 1 118 ? -27.107 23.506 24.179 1.00 96.56 118 LEU A O 1
ATOM 965 N N . THR A 1 119 ? -28.498 23.647 22.431 1.00 97.19 119 THR A N 1
ATOM 966 C CA . THR A 1 119 ? -29.589 22.873 23.030 1.00 97.19 119 THR A CA 1
ATOM 967 C C . THR A 1 119 ? -29.444 21.383 22.705 1.00 97.19 119 THR A C 1
ATOM 969 O O . THR A 1 119 ? -28.852 21.004 21.694 1.00 97.19 119 THR A O 1
ATOM 972 N N . ALA A 1 120 ? -30.063 20.511 23.508 1.00 95.38 120 ALA A N 1
ATOM 973 C CA . ALA A 1 120 ? -30.057 19.063 23.257 1.00 95.38 120 ALA A CA 1
ATOM 974 C C . ALA A 1 120 ? -30.651 18.676 21.882 1.00 95.38 120 ALA A C 1
ATOM 976 O O . ALA A 1 120 ? -30.218 17.707 21.247 1.00 95.38 120 ALA A O 1
ATOM 977 N N . ALA A 1 121 ? -31.633 19.446 21.396 1.00 96.94 121 ALA A N 1
ATOM 978 C CA . ALA A 1 121 ? -32.228 19.246 20.076 1.00 96.94 121 ALA A CA 1
ATOM 979 C C . ALA A 1 121 ? -31.237 19.584 18.947 1.00 96.94 121 ALA A C 1
ATOM 981 O O . ALA A 1 121 ? -31.115 18.825 17.982 1.00 96.94 121 ALA A O 1
ATOM 982 N N . GLU A 1 122 ? -30.490 20.683 19.081 1.00 96.88 122 GLU A N 1
ATOM 983 C CA . GLU A 1 122 ? -29.451 21.071 18.121 1.00 96.88 122 GLU A CA 1
ATOM 984 C C . GLU A 1 122 ? -28.301 20.065 18.105 1.00 96.88 122 GLU A C 1
ATOM 986 O O . GLU A 1 122 ? -27.884 19.642 17.027 1.00 96.88 122 GLU A O 1
ATOM 991 N N . SER A 1 123 ? -27.837 19.617 19.275 1.00 96.50 123 SER A N 1
ATOM 992 C CA . SER A 1 123 ? -26.813 18.575 19.379 1.00 96.50 123 SER A CA 1
ATOM 993 C C . SER A 1 123 ? -27.221 17.291 18.668 1.00 96.50 123 SER A C 1
ATOM 995 O O . SER A 1 123 ? -26.438 16.743 17.891 1.00 96.50 123 SER A O 1
ATOM 997 N N . SER A 1 124 ? -28.453 16.825 18.888 1.00 96.31 124 SER A N 1
ATOM 998 C CA . SER A 1 124 ? -28.961 15.608 18.243 1.00 96.31 124 SER A CA 1
ATOM 999 C C . SER A 1 124 ? -28.991 15.765 16.719 1.00 96.31 124 SER A C 1
ATOM 1001 O O . SER A 1 124 ? -28.439 14.938 15.996 1.00 96.31 124 SER A O 1
ATOM 1003 N N . SER A 1 125 ? -29.519 16.890 16.228 1.00 96.94 125 SER A N 1
ATOM 1004 C CA . SER A 1 125 ? -29.556 17.206 14.794 1.00 96.94 125 SER A CA 1
ATOM 1005 C C . SER A 1 125 ? -28.158 17.286 14.164 1.00 96.94 125 SER A C 1
ATOM 1007 O O . SER A 1 125 ? -27.919 16.741 13.084 1.00 96.94 125 SER A O 1
ATOM 1009 N N . LEU A 1 126 ? -27.198 17.928 14.839 1.00 96.00 126 LEU A N 1
ATOM 1010 C CA . LEU A 1 126 ? -25.810 18.001 14.378 1.00 96.00 126 LEU A CA 1
ATOM 1011 C C . LEU A 1 126 ? -25.161 16.619 14.326 1.00 96.00 126 LEU A C 1
ATOM 1013 O O . LEU A 1 126 ? -24.491 16.304 13.342 1.00 96.00 126 LEU A O 1
ATOM 1017 N N . PHE A 1 127 ? -25.377 15.791 15.349 1.00 96.25 127 PHE A N 1
ATOM 1018 C CA . PHE A 1 127 ? -24.850 14.433 15.391 1.00 96.25 127 PHE A CA 1
ATOM 1019 C C . PHE A 1 127 ? -25.394 13.576 14.244 1.00 96.25 127 PHE A C 1
ATOM 1021 O O . PHE A 1 127 ? -24.627 12.881 13.574 1.00 96.25 127 PHE A O 1
ATOM 1028 N N . ASP A 1 128 ? -26.693 13.656 13.965 1.00 95.62 128 ASP A N 1
ATOM 1029 C CA . ASP A 1 128 ? -27.329 12.863 12.913 1.00 95.62 128 ASP A CA 1
ATOM 1030 C C . ASP A 1 128 ? -26.813 13.227 11.519 1.00 95.62 128 ASP A C 1
ATOM 1032 O O . ASP A 1 128 ? -26.604 12.339 10.689 1.00 95.62 128 ASP A O 1
ATOM 1036 N N . ARG A 1 129 ? -26.491 14.507 11.294 1.00 95.56 129 ARG A N 1
ATOM 1037 C CA . ARG A 1 129 ? -25.901 15.014 10.043 1.00 95.56 129 ARG A CA 1
ATOM 1038 C C . ARG A 1 129 ? -24.452 14.585 9.813 1.00 95.56 129 ARG A C 1
ATOM 1040 O O . ARG A 1 129 ? -23.967 14.706 8.688 1.00 95.56 129 ARG A O 1
ATOM 1047 N N . LEU A 1 130 ? -23.746 14.115 10.843 1.00 95.31 130 LEU A N 1
ATOM 1048 C CA . LEU A 1 130 ? -22.384 13.613 10.678 1.00 95.31 130 LEU A CA 1
ATOM 1049 C C . LEU A 1 130 ? -22.378 12.334 9.824 1.00 95.31 130 LEU A C 1
ATOM 1051 O O . LEU A 1 130 ? -23.305 11.525 9.917 1.00 95.31 130 LEU A O 1
ATOM 1055 N N . PRO A 1 131 ? -21.320 12.100 9.035 1.00 95.06 131 PRO A N 1
ATOM 1056 C CA . PRO A 1 131 ? -21.196 10.901 8.214 1.00 95.06 131 PRO A CA 1
ATOM 1057 C C . PRO A 1 131 ? -21.219 9.632 9.078 1.00 95.06 131 PRO A C 1
ATOM 1059 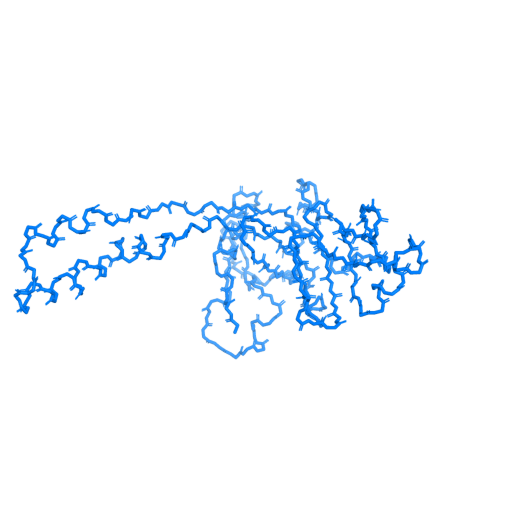O O . PRO A 1 131 ? -20.631 9.587 10.158 1.00 95.06 131 PRO A O 1
ATOM 1062 N N . THR A 1 132 ? -21.889 8.586 8.601 1.00 94.12 132 THR A N 1
ATOM 1063 C CA . THR A 1 132 ? -21.894 7.271 9.260 1.00 94.12 132 THR A CA 1
ATOM 1064 C C . THR A 1 132 ? -20.692 6.458 8.801 1.00 94.12 132 THR A C 1
ATOM 1066 O O . THR A 1 132 ? -20.332 6.491 7.624 1.00 94.12 132 THR A O 1
ATOM 1069 N N . PHE A 1 133 ? -20.053 5.737 9.725 1.00 94.50 133 PHE A N 1
ATOM 1070 C CA . PHE A 1 133 ? -18.905 4.901 9.388 1.00 94.50 133 PHE A CA 1
ATOM 1071 C C . PHE A 1 133 ? -19.321 3.771 8.447 1.00 94.50 133 PHE A C 1
ATOM 1073 O O . PHE A 1 133 ? -20.312 3.084 8.686 1.00 94.50 133 PHE A O 1
ATOM 1080 N N . GLN A 1 134 ? -18.556 3.598 7.375 1.00 91.56 134 GLN A N 1
ATOM 1081 C CA . GLN A 1 134 ? -18.760 2.555 6.380 1.00 91.56 134 GLN A CA 1
ATOM 1082 C C . GLN A 1 134 ? -17.537 1.645 6.341 1.00 91.56 134 GLN A C 1
ATOM 1084 O O . GLN A 1 134 ? -16.434 2.035 6.728 1.00 91.56 134 GLN A O 1
ATOM 1089 N N . THR A 1 135 ? -17.735 0.418 5.866 1.00 91.38 135 THR A N 1
ATOM 1090 C CA . THR A 1 135 ? -16.634 -0.514 5.636 1.00 91.38 135 THR A CA 1
ATOM 1091 C C . THR A 1 135 ? -15.639 0.094 4.652 1.00 91.38 135 THR A C 1
ATOM 1093 O O . THR A 1 135 ? -16.018 0.578 3.588 1.00 91.38 135 THR A O 1
ATOM 1096 N N . ILE A 1 136 ? -14.354 0.046 4.999 1.00 92.31 136 ILE A N 1
ATOM 1097 C CA . ILE A 1 136 ? -13.278 0.551 4.146 1.00 92.31 136 ILE A CA 1
ATOM 1098 C C . ILE A 1 136 ? -12.921 -0.552 3.141 1.00 92.31 136 ILE A C 1
ATOM 1100 O O . ILE A 1 136 ? -12.429 -1.601 3.566 1.00 92.31 136 ILE A O 1
ATOM 1104 N N . PRO A 1 137 ? -13.143 -0.363 1.828 1.00 94.19 137 PRO A N 1
ATOM 1105 C CA . PRO A 1 137 ? -12.722 -1.351 0.849 1.00 94.19 137 PRO A CA 1
ATOM 1106 C C . PRO A 1 137 ? -11.195 -1.371 0.764 1.00 94.19 137 PRO A C 1
ATOM 1108 O O . PRO A 1 137 ? -10.532 -0.329 0.810 1.00 94.19 137 PRO A O 1
ATOM 1111 N N . ALA A 1 138 ? -10.643 -2.566 0.601 1.00 95.81 138 ALA A N 1
ATOM 1112 C CA . ALA A 1 138 ? -9.229 -2.774 0.348 1.00 95.81 138 ALA A CA 1
ATOM 1113 C C . ALA A 1 138 ? -9.055 -3.640 -0.899 1.00 95.81 138 ALA A C 1
ATOM 1115 O O . ALA A 1 138 ? -9.812 -4.586 -1.117 1.00 95.81 138 ALA A O 1
ATOM 1116 N N . TYR A 1 139 ? -8.063 -3.304 -1.715 1.00 96.12 139 TYR A N 1
ATOM 1117 C CA . TYR A 1 139 ? -7.722 -4.022 -2.933 1.00 96.12 139 TYR A CA 1
ATOM 1118 C C . TYR A 1 139 ? -6.264 -4.467 -2.865 1.00 96.12 139 TYR A C 1
ATOM 1120 O O . TYR A 1 139 ? -5.350 -3.638 -2.886 1.00 96.12 139 TYR A O 1
ATOM 1128 N N . ILE A 1 140 ? -6.058 -5.780 -2.758 1.00 97.25 140 ILE A N 1
ATOM 1129 C CA . ILE A 1 140 ? -4.733 -6.403 -2.778 1.00 97.25 140 ILE A CA 1
ATOM 1130 C C . ILE A 1 140 ? -4.290 -6.441 -4.241 1.00 97.25 140 ILE A C 1
ATOM 1132 O O . ILE A 1 140 ? -4.808 -7.227 -5.026 1.00 97.25 140 ILE A O 1
ATOM 1136 N N . CYS A 1 141 ? -3.401 -5.530 -4.635 1.00 97.12 141 CYS A N 1
ATOM 1137 C CA . CYS A 1 141 ? -3.043 -5.340 -6.043 1.00 97.12 141 CYS A CA 1
ATOM 1138 C C . CYS A 1 141 ? -2.152 -6.449 -6.593 1.00 97.12 141 CYS A C 1
ATOM 1140 O O . CYS A 1 141 ? -2.128 -6.652 -7.801 1.00 97.12 141 CYS A O 1
ATOM 1142 N N . GLY A 1 142 ? -1.385 -7.095 -5.721 1.00 98.00 142 GLY A N 1
ATOM 1143 C CA . GLY A 1 142 ? -0.303 -7.980 -6.109 1.00 98.00 142 GLY A CA 1
ATOM 1144 C C . GLY A 1 142 ? 0.909 -7.797 -5.212 1.00 98.00 142 GLY A C 1
ATOM 1145 O O . GLY A 1 142 ? 0.858 -7.085 -4.202 1.00 98.00 142 GLY A O 1
ATOM 1146 N N . PHE A 1 143 ? 2.005 -8.420 -5.610 1.00 98.12 143 PHE A N 1
ATOM 1147 C CA . PHE A 1 143 ? 3.273 -8.361 -4.907 1.00 98.12 143 PHE A CA 1
ATOM 1148 C C . PHE A 1 143 ? 4.462 -8.387 -5.868 1.00 98.12 143 PHE A C 1
ATOM 1150 O O . PHE A 1 143 ? 4.323 -8.660 -7.057 1.00 98.12 143 PHE A O 1
ATOM 1157 N N . VAL A 1 144 ? 5.642 -8.088 -5.339 1.00 97.75 144 VAL A N 1
ATOM 1158 C CA . VAL A 1 144 ? 6.932 -8.245 -6.019 1.00 97.75 144 VAL A CA 1
ATOM 1159 C C . VAL A 1 144 ? 7.870 -9.040 -5.129 1.00 97.75 144 VAL A C 1
ATOM 1161 O O . VAL A 1 144 ? 7.791 -8.943 -3.903 1.00 97.75 144 VAL A O 1
ATOM 1164 N N . SER A 1 145 ? 8.758 -9.819 -5.742 1.00 96.06 145 SER A N 1
ATOM 1165 C CA . SER A 1 145 ? 9.776 -10.581 -5.020 1.00 96.06 145 SER A CA 1
ATOM 1166 C C . SER A 1 145 ? 11.145 -9.935 -5.162 1.00 96.06 145 SER A C 1
ATOM 1168 O O . SER A 1 145 ? 11.529 -9.545 -6.265 1.00 96.06 145 SER A O 1
ATOM 1170 N N . GLN A 1 146 ? 11.894 -9.867 -4.065 1.00 95.25 146 GLN A N 1
ATOM 1171 C CA . GLN A 1 146 ? 13.289 -9.426 -4.061 1.00 95.25 146 GLN A CA 1
ATOM 1172 C C . GLN A 1 146 ? 14.190 -10.367 -4.881 1.00 95.25 146 GLN A C 1
ATOM 1174 O O . GLN A 1 146 ? 15.152 -9.914 -5.494 1.00 95.25 146 GLN A O 1
ATOM 1179 N N . HIS A 1 147 ? 13.811 -11.644 -4.988 1.00 93.00 147 HIS A N 1
ATOM 1180 C CA . HIS A 1 147 ? 14.557 -12.689 -5.701 1.00 93.00 147 HIS A CA 1
ATOM 1181 C C . HIS A 1 147 ? 14.401 -12.633 -7.229 1.00 93.00 147 HIS A C 1
ATOM 1183 O O . HIS A 1 147 ? 15.010 -13.421 -7.950 1.00 93.00 147 HIS A O 1
ATOM 1189 N N . THR A 1 148 ? 13.571 -11.723 -7.749 1.00 94.38 148 THR A N 1
ATOM 1190 C CA . THR A 1 148 ? 13.386 -11.551 -9.196 1.00 94.38 148 THR A CA 1
ATOM 1191 C C . THR A 1 148 ? 14.542 -10.738 -9.795 1.00 94.38 148 THR A C 1
ATOM 1193 O O . THR A 1 148 ? 14.860 -9.664 -9.281 1.00 94.38 148 THR A O 1
ATOM 1196 N N . PRO A 1 149 ? 15.159 -11.181 -10.909 1.00 94.31 149 PRO A N 1
ATOM 1197 C CA . PRO A 1 149 ? 16.240 -10.446 -11.561 1.00 94.31 149 PRO A CA 1
ATOM 1198 C C . PRO A 1 149 ? 15.690 -9.272 -12.390 1.00 94.31 149 PRO A C 1
ATOM 1200 O O . PRO A 1 149 ? 15.530 -9.363 -13.611 1.00 94.31 149 PRO A O 1
ATOM 1203 N N . TYR A 1 150 ? 15.375 -8.161 -11.723 1.00 95.62 150 TYR A N 1
ATOM 1204 C CA . TYR A 1 150 ? 14.871 -6.958 -12.390 1.00 95.62 150 TYR A CA 1
ATOM 1205 C C . TYR A 1 150 ? 15.915 -6.335 -13.317 1.00 95.62 150 TYR A C 1
ATOM 1207 O O . TYR A 1 150 ? 17.096 -6.230 -12.985 1.00 95.62 150 TYR A O 1
ATOM 1215 N N . GLN A 1 151 ? 15.455 -5.884 -14.483 1.00 94.38 151 GLN A N 1
ATOM 1216 C CA . GLN A 1 151 ? 16.305 -5.223 -15.467 1.00 94.38 151 GLN A CA 1
ATOM 1217 C C . GLN A 1 151 ? 16.567 -3.763 -15.071 1.00 94.38 151 GLN A C 1
ATOM 1219 O O . GLN A 1 151 ? 15.674 -3.116 -14.517 1.00 94.38 151 GLN A O 1
ATOM 1224 N N . PRO A 1 152 ? 17.755 -3.211 -15.375 1.00 93.50 152 PRO A N 1
ATOM 1225 C CA . PRO A 1 152 ? 18.001 -1.783 -15.231 1.00 93.50 152 PRO A CA 1
ATOM 1226 C C . PRO A 1 152 ? 17.178 -0.985 -16.251 1.00 93.50 152 PRO A C 1
ATOM 1228 O O . PRO A 1 152 ? 16.914 -1.454 -17.359 1.00 93.50 152 PRO A O 1
ATOM 1231 N N . LEU A 1 153 ? 16.800 0.242 -15.881 1.00 93.56 153 LEU A N 1
ATOM 1232 C CA . LEU A 1 153 ? 16.003 1.156 -16.706 1.00 93.56 153 LEU A CA 1
ATOM 1233 C C . LEU A 1 153 ? 14.705 0.523 -17.296 1.00 93.56 153 LEU A C 1
ATOM 1235 O O . LEU A 1 153 ? 14.466 0.630 -18.504 1.00 93.56 153 LEU A O 1
ATOM 1239 N N . PRO A 1 154 ? 13.849 -0.145 -16.489 1.00 95.56 154 PRO A N 1
ATOM 1240 C CA . PRO A 1 154 ? 12.713 -0.932 -16.979 1.00 95.56 154 PRO A CA 1
ATOM 1241 C C . PRO A 1 154 ? 11.454 -0.070 -17.197 1.00 95.56 154 PRO A C 1
ATOM 1243 O O . PRO A 1 154 ? 10.430 -0.285 -16.545 1.00 95.56 154 PRO A O 1
ATOM 1246 N N . TYR A 1 155 ? 11.518 0.928 -18.083 1.00 96.12 155 TYR A N 1
ATOM 1247 C CA . TYR A 1 155 ? 10.431 1.897 -18.267 1.00 96.12 155 TYR A CA 1
ATOM 1248 C C . TYR A 1 155 ? 9.552 1.631 -19.492 1.00 96.12 155 TYR A C 1
ATOM 1250 O O . TYR A 1 155 ? 9.984 1.111 -20.518 1.00 96.12 155 TYR A O 1
ATOM 1258 N N . THR A 1 156 ? 8.304 2.083 -19.393 1.00 96.56 156 THR A N 1
ATOM 1259 C CA . THR A 1 156 ? 7.405 2.303 -20.533 1.00 96.56 156 THR A CA 1
ATOM 1260 C C . THR A 1 156 ? 6.782 3.687 -20.411 1.00 96.56 156 THR A C 1
ATOM 1262 O O . THR A 1 156 ? 6.653 4.236 -19.312 1.00 96.56 156 THR A O 1
ATOM 1265 N N . GLY A 1 157 ? 6.400 4.289 -21.531 1.00 95.88 157 GLY A N 1
ATOM 1266 C CA . GLY A 1 157 ? 5.812 5.617 -21.503 1.00 95.88 157 GLY A CA 1
ATOM 1267 C C . GLY A 1 157 ? 5.221 6.054 -22.828 1.00 95.88 157 GLY A C 1
ATOM 1268 O O . GLY A 1 157 ? 5.127 5.286 -23.784 1.00 95.88 157 GLY A O 1
ATOM 1269 N N . LYS A 1 158 ? 4.778 7.308 -22.847 1.00 96.38 158 LYS A N 1
ATOM 1270 C CA . LYS A 1 158 ? 4.149 7.946 -23.999 1.00 96.38 158 LYS A CA 1
ATOM 1271 C C . LYS A 1 158 ? 4.877 9.240 -24.320 1.00 96.38 158 LYS A C 1
ATOM 1273 O O . LYS A 1 158 ? 4.999 10.122 -23.466 1.00 96.38 158 LYS A O 1
ATOM 1278 N N . HIS A 1 159 ? 5.306 9.356 -25.571 1.00 95.88 159 HIS A N 1
ATOM 1279 C CA . HIS A 1 159 ? 5.905 10.571 -26.094 1.00 95.88 159 HIS A CA 1
ATOM 1280 C C . HIS A 1 159 ? 4.803 11.540 -26.552 1.00 95.88 159 HIS A C 1
ATOM 1282 O O . HIS A 1 159 ? 3.950 11.200 -27.371 1.00 95.88 159 HIS A O 1
ATOM 1288 N N . GLY A 1 160 ? 4.800 12.751 -25.997 1.00 93.50 160 GLY A N 1
ATOM 1289 C CA . GLY A 1 160 ? 3.961 13.866 -26.439 1.00 93.50 160 GLY A CA 1
ATOM 1290 C C . GLY A 1 160 ? 4.655 14.707 -27.514 1.00 93.50 160 GLY A C 1
ATOM 1291 O O . GLY A 1 160 ? 5.580 14.254 -28.173 1.00 93.50 160 GLY A O 1
ATOM 1292 N N . ARG A 1 161 ? 4.254 15.974 -27.697 1.00 92.50 161 ARG A N 1
ATOM 1293 C CA . ARG A 1 161 ? 4.950 16.861 -28.656 1.00 92.50 161 ARG A CA 1
ATOM 1294 C C . ARG A 1 161 ? 6.365 17.231 -28.198 1.00 92.50 161 ARG A C 1
ATOM 1296 O O . ARG A 1 161 ? 7.280 17.282 -29.005 1.00 92.50 161 ARG A O 1
ATOM 1303 N N . LEU A 1 162 ? 6.509 17.548 -26.912 1.00 94.50 162 LEU A N 1
ATOM 1304 C CA . LEU A 1 162 ? 7.775 17.968 -26.292 1.00 94.50 162 LEU A CA 1
ATOM 1305 C C . LEU A 1 162 ? 8.105 17.167 -25.030 1.00 94.50 162 LEU A C 1
ATOM 1307 O O . LEU A 1 162 ? 9.260 17.105 -24.632 1.00 94.50 162 LEU A O 1
ATOM 1311 N N . ASN A 1 163 ? 7.096 16.593 -24.379 1.00 96.75 163 ASN A N 1
ATOM 1312 C CA . ASN A 1 163 ? 7.222 15.960 -23.072 1.00 96.75 163 ASN A CA 1
ATOM 1313 C C . ASN A 1 163 ? 7.122 14.443 -23.202 1.00 96.75 163 ASN A C 1
ATOM 1315 O O . ASN A 1 163 ? 6.488 13.949 -24.133 1.00 96.75 163 ASN A O 1
ATOM 1319 N N . TYR A 1 164 ? 7.652 13.732 -22.215 1.00 97.00 164 TYR A N 1
ATOM 1320 C CA . TYR A 1 164 ? 7.512 12.288 -22.090 1.00 97.00 164 TYR A CA 1
ATOM 1321 C C . TYR A 1 164 ? 6.856 11.940 -20.755 1.00 97.00 164 TYR A C 1
ATOM 1323 O O . TYR A 1 164 ? 7.253 12.450 -19.703 1.00 97.00 164 TYR A O 1
ATOM 1331 N N . THR A 1 165 ? 5.848 11.074 -20.789 1.00 96.69 165 THR A N 1
ATOM 1332 C CA . THR A 1 165 ? 5.183 10.579 -19.581 1.00 96.69 165 THR A CA 1
ATOM 1333 C C . THR A 1 165 ? 5.522 9.112 -19.378 1.00 96.69 165 THR A C 1
ATOM 1335 O O . THR A 1 165 ? 5.155 8.278 -20.201 1.00 96.69 165 THR A O 1
ATOM 1338 N N . VAL A 1 166 ? 6.203 8.798 -18.279 1.00 96.06 166 VAL A N 1
ATOM 1339 C CA . VAL A 1 166 ? 6.480 7.426 -17.847 1.00 96.06 166 VAL A CA 1
ATOM 1340 C C . VAL A 1 166 ? 5.205 6.846 -17.241 1.00 96.06 166 VAL A C 1
ATOM 1342 O O . VAL A 1 166 ? 4.692 7.363 -16.248 1.00 96.06 166 VAL A O 1
ATOM 1345 N N . THR A 1 167 ? 4.688 5.784 -17.853 1.00 95.88 167 THR A N 1
ATOM 1346 C CA . THR A 1 167 ? 3.433 5.114 -17.466 1.00 95.88 167 THR A CA 1
ATOM 1347 C C . THR A 1 167 ? 3.669 3.737 -16.847 1.00 95.88 167 THR A C 1
ATOM 1349 O O . THR A 1 167 ? 2.740 3.124 -16.328 1.00 95.88 167 THR A O 1
ATOM 1352 N N . GLY A 1 168 ? 4.901 3.226 -16.892 1.00 96.00 168 GLY A N 1
ATOM 1353 C CA . GLY A 1 168 ? 5.253 1.966 -16.250 1.00 96.00 168 GLY A CA 1
ATOM 1354 C C . GLY A 1 168 ? 6.725 1.885 -15.874 1.00 96.00 168 GLY A C 1
ATOM 1355 O O . GLY A 1 168 ? 7.578 2.468 -16.543 1.00 96.00 168 GLY A O 1
ATOM 1356 N N . TRP A 1 169 ? 6.982 1.152 -14.795 1.00 96.81 169 TRP A N 1
ATOM 1357 C CA . TRP A 1 169 ? 8.301 0.846 -14.249 1.00 96.81 169 TRP A CA 1
ATOM 1358 C C . TRP A 1 169 ? 8.241 -0.518 -13.559 1.00 96.81 169 TRP A C 1
ATOM 1360 O O . TRP A 1 169 ? 7.227 -0.826 -12.928 1.00 96.81 169 TRP A O 1
ATOM 1370 N N . ASN A 1 170 ? 9.284 -1.336 -13.680 1.00 97.00 170 ASN A N 1
ATOM 1371 C CA . ASN A 1 170 ? 9.333 -2.659 -13.052 1.00 97.00 170 ASN A CA 1
ATOM 1372 C C . ASN A 1 170 ? 10.732 -3.004 -12.529 1.00 97.00 170 ASN A C 1
ATOM 1374 O O . ASN A 1 170 ? 11.416 -3.854 -13.103 1.00 97.00 170 ASN A O 1
ATOM 1378 N N . GLY A 1 171 ? 11.189 -2.314 -11.483 1.00 96.69 171 GLY A N 1
ATOM 1379 C CA . GLY A 1 171 ? 12.498 -2.601 -10.904 1.00 96.69 171 GLY A CA 1
ATOM 1380 C C . GLY A 1 171 ? 13.220 -1.383 -10.332 1.00 96.69 171 GLY A C 1
ATOM 1381 O O . GLY A 1 171 ? 12.563 -0.453 -9.854 1.00 96.69 171 GLY A O 1
ATOM 1382 N N . PRO A 1 172 ? 14.566 -1.387 -10.341 1.00 95.75 172 PRO A N 1
ATOM 1383 C CA . PRO A 1 172 ? 15.356 -0.342 -9.708 1.00 95.75 172 PRO A CA 1
ATOM 1384 C C . PRO A 1 172 ? 15.157 1.002 -10.410 1.00 95.75 172 PRO A C 1
ATOM 1386 O O . PRO A 1 172 ? 14.977 1.053 -11.628 1.00 95.75 172 PRO A O 1
ATOM 1389 N N . ILE A 1 173 ? 15.197 2.082 -9.633 1.00 93.31 173 ILE A N 1
ATOM 1390 C CA . ILE A 1 173 ? 15.157 3.464 -10.116 1.00 93.31 173 ILE A CA 1
ATOM 1391 C C . ILE A 1 173 ? 16.326 4.259 -9.527 1.00 93.31 173 ILE A C 1
ATOM 1393 O O . ILE A 1 173 ? 16.675 4.102 -8.352 1.00 93.31 173 ILE A O 1
ATOM 1397 N N . SER A 1 174 ? 16.930 5.108 -10.354 1.00 90.69 174 SER A N 1
ATOM 1398 C CA . SER A 1 174 ? 18.080 5.945 -10.021 1.00 90.69 174 SER A CA 1
ATOM 1399 C C . SER A 1 174 ? 17.918 7.381 -10.550 1.00 90.69 174 SER A C 1
ATOM 1401 O O . SER A 1 174 ? 17.102 7.631 -11.444 1.00 90.69 174 SER A O 1
ATOM 1403 N N . PRO A 1 175 ? 18.715 8.357 -10.068 1.00 84.56 175 PRO A N 1
ATOM 1404 C CA . PRO A 1 175 ? 18.593 9.752 -10.493 1.00 84.56 175 PRO A CA 1
ATOM 1405 C C . PRO A 1 175 ? 19.025 9.957 -11.946 1.00 84.56 175 PRO A C 1
ATOM 1407 O O . PRO A 1 175 ? 18.575 10.896 -12.602 1.00 84.56 175 PRO A O 1
ATOM 1410 N N . THR A 1 176 ? 19.910 9.094 -12.456 1.00 90.00 176 THR A N 1
ATOM 1411 C CA . THR A 1 176 ? 20.448 9.192 -13.819 1.00 90.00 176 THR A CA 1
ATOM 1412 C C . THR A 1 176 ? 19.490 8.623 -14.860 1.00 90.00 176 THR A C 1
ATOM 1414 O O . THR A 1 176 ? 19.653 8.893 -16.049 1.00 90.00 176 THR A O 1
ATOM 1417 N N . ASP A 1 177 ? 18.469 7.871 -14.447 1.00 93.19 177 ASP A N 1
ATOM 1418 C CA . ASP A 1 177 ? 17.547 7.216 -15.370 1.00 93.19 177 ASP A CA 1
ATOM 1419 C C . ASP A 1 177 ? 16.734 8.217 -16.195 1.00 93.19 177 ASP A C 1
ATOM 1421 O O . ASP A 1 177 ? 16.498 7.997 -17.380 1.00 93.19 177 ASP A O 1
ATOM 1425 N N . LEU A 1 178 ? 16.345 9.353 -15.605 1.00 91.44 178 LEU A N 1
ATOM 1426 C CA . LEU A 1 178 ? 15.625 10.401 -16.332 1.00 91.44 178 LEU A CA 1
ATOM 1427 C C . LEU A 1 178 ? 16.460 10.982 -17.478 1.00 91.44 178 LEU A C 1
ATOM 1429 O O . LEU A 1 178 ? 15.915 11.275 -18.542 1.00 91.44 178 LEU A O 1
ATOM 1433 N N . GLU A 1 179 ? 17.773 11.117 -17.287 1.00 92.38 179 GLU A N 1
ATOM 1434 C CA . GLU A 1 179 ? 18.676 11.611 -18.329 1.00 92.38 179 GLU A CA 1
ATOM 1435 C C . GLU A 1 179 ? 18.926 10.555 -19.413 1.00 92.38 179 GLU A C 1
ATOM 1437 O O . GLU A 1 179 ? 18.982 10.867 -20.606 1.00 92.38 179 GLU A O 1
ATOM 1442 N N . GLN A 1 180 ? 18.979 9.281 -19.021 1.00 95.44 180 GLN A N 1
ATOM 1443 C CA . GLN A 1 180 ? 19.025 8.171 -19.972 1.00 95.44 180 GLN A CA 1
ATOM 1444 C C . GLN A 1 180 ? 17.756 8.119 -20.833 1.00 95.44 180 GLN A C 1
ATOM 1446 O O . GLN A 1 180 ? 17.859 8.003 -22.054 1.00 95.44 180 GLN A O 1
ATOM 1451 N N . ILE A 1 181 ? 16.570 8.277 -20.233 1.00 95.12 181 ILE A N 1
ATOM 1452 C CA . ILE A 1 181 ? 15.295 8.361 -20.968 1.00 95.12 181 ILE A CA 1
ATOM 1453 C C . ILE A 1 181 ? 15.302 9.575 -21.894 1.00 95.12 181 ILE A C 1
ATOM 1455 O O . ILE A 1 181 ? 14.923 9.456 -23.055 1.00 95.12 181 ILE A O 1
ATOM 1459 N N . ARG A 1 182 ? 15.776 10.735 -21.422 1.00 95.88 182 ARG A N 1
ATOM 1460 C CA . ARG A 1 182 ? 15.885 11.947 -22.245 1.00 95.88 182 ARG A CA 1
ATOM 1461 C C . ARG A 1 182 ? 16.703 11.706 -23.503 1.00 95.88 182 ARG A C 1
ATOM 1463 O O . ARG A 1 182 ? 16.255 12.059 -24.592 1.00 95.88 182 ARG A O 1
ATOM 1470 N N . THR A 1 183 ? 17.873 11.101 -23.335 1.00 96.00 183 THR A N 1
ATOM 1471 C CA . THR A 1 183 ? 18.802 10.811 -24.427 1.00 96.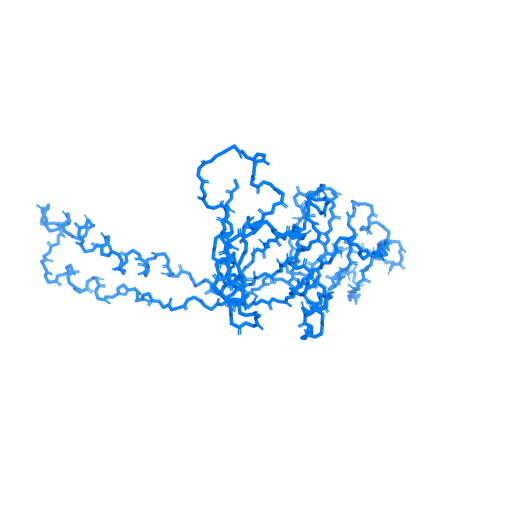00 183 THR A CA 1
ATOM 1472 C C . THR A 1 183 ? 18.217 9.776 -25.384 1.00 96.00 183 THR A C 1
ATOM 1474 O O . THR A 1 183 ? 18.265 9.966 -26.596 1.00 96.00 183 THR A O 1
ATOM 1477 N N . ARG A 1 184 ? 17.627 8.698 -24.851 1.00 95.94 184 ARG A N 1
ATOM 1478 C CA . ARG A 1 184 ? 17.074 7.593 -25.645 1.00 95.94 184 ARG A CA 1
ATOM 1479 C C . ARG A 1 184 ? 15.833 7.999 -26.441 1.00 95.94 184 ARG A C 1
ATOM 1481 O O . ARG A 1 184 ? 15.707 7.601 -27.592 1.00 95.94 184 ARG A O 1
ATOM 1488 N N . GLU A 1 185 ? 14.940 8.778 -25.839 1.00 96.19 185 GLU A N 1
ATOM 1489 C CA . GLU A 1 185 ? 13.657 9.164 -26.441 1.00 96.19 185 GLU A CA 1
ATOM 1490 C C . GLU A 1 185 ? 13.714 10.521 -27.168 1.00 96.19 185 GLU A C 1
ATOM 1492 O O . GLU A 1 185 ? 12.740 10.920 -27.799 1.00 96.19 185 GLU A O 1
ATOM 1497 N N . GLY A 1 186 ? 14.828 11.261 -27.086 1.00 95.12 186 GLY A N 1
ATOM 1498 C CA . GLY A 1 186 ? 14.974 12.569 -27.739 1.00 95.12 186 GLY A CA 1
ATOM 1499 C C . GLY A 1 186 ? 14.087 13.668 -27.136 1.00 95.12 186 GLY A C 1
ATOM 1500 O O . GLY A 1 186 ? 13.590 14.543 -27.849 1.00 95.12 186 GLY A O 1
ATOM 1501 N N . VAL A 1 187 ? 13.861 13.635 -25.819 1.00 95.69 187 VAL A N 1
ATOM 1502 C CA . VAL A 1 187 ? 12.891 14.520 -25.153 1.00 95.69 187 VAL A CA 1
ATOM 1503 C C . VAL A 1 187 ? 13.451 15.935 -24.986 1.00 95.69 187 VAL A C 1
ATOM 1505 O O . VAL A 1 187 ? 14.374 16.163 -24.204 1.00 95.69 187 VAL A O 1
ATOM 1508 N N . MET A 1 188 ? 12.833 16.922 -25.638 1.00 94.56 188 MET A N 1
ATOM 1509 C CA . MET A 1 188 ? 13.204 18.340 -25.483 1.00 94.56 188 MET A CA 1
ATOM 1510 C C . MET A 1 188 ? 12.606 18.996 -24.226 1.00 94.56 188 MET A C 1
ATOM 1512 O O . MET A 1 188 ? 13.177 19.930 -23.673 1.00 94.56 188 MET A O 1
ATOM 1516 N N . GLY A 1 189 ? 11.437 18.536 -23.785 1.00 94.12 189 GLY A N 1
ATOM 1517 C CA . GLY A 1 189 ? 10.670 19.102 -22.677 1.00 94.12 189 GLY A CA 1
ATOM 1518 C C . GLY A 1 189 ? 10.809 18.322 -21.368 1.00 94.12 189 GLY A C 1
ATOM 1519 O O . GLY A 1 189 ? 11.880 17.825 -21.007 1.00 94.12 189 GLY A O 1
ATOM 1520 N N . LYS A 1 190 ? 9.711 18.235 -20.612 1.00 94.31 190 LYS A N 1
ATOM 1521 C CA . LYS A 1 190 ? 9.663 17.583 -19.298 1.00 94.31 190 LYS A CA 1
ATOM 1522 C C . LYS A 1 190 ? 9.493 16.069 -19.433 1.00 94.31 190 LYS A C 1
ATOM 1524 O O . LYS A 1 190 ? 8.670 15.604 -20.219 1.00 94.31 190 LYS A O 1
ATOM 1529 N N . ILE A 1 191 ? 10.201 15.327 -18.585 1.00 94.50 191 ILE A N 1
ATOM 1530 C CA . ILE A 1 191 ? 9.930 13.914 -18.308 1.00 94.50 191 ILE A CA 1
ATOM 1531 C C . ILE A 1 191 ? 9.237 13.843 -16.948 1.00 94.50 191 ILE A C 1
ATOM 1533 O O . ILE A 1 191 ? 9.677 14.488 -15.994 1.00 94.50 191 ILE A O 1
ATOM 1537 N N . ALA A 1 192 ? 8.119 13.131 -16.867 1.00 93.88 192 ALA A N 1
ATOM 1538 C CA . ALA A 1 192 ? 7.361 12.980 -15.630 1.00 93.88 192 ALA A CA 1
ATOM 1539 C C . ALA A 1 192 ? 6.779 11.575 -15.516 1.00 93.88 192 ALA A C 1
ATOM 1541 O O . ALA A 1 192 ? 6.417 10.972 -16.522 1.00 93.88 192 ALA A O 1
ATOM 1542 N N . PHE A 1 193 ? 6.640 11.089 -14.289 1.00 94.31 193 PHE A N 1
ATOM 1543 C CA . PHE A 1 193 ? 5.909 9.863 -14.008 1.00 94.31 193 PHE A CA 1
ATOM 1544 C C . PHE A 1 193 ? 4.414 10.163 -13.880 1.00 94.31 193 PHE A C 1
ATOM 1546 O O . PHE A 1 193 ? 4.008 11.208 -13.369 1.00 94.31 193 PHE A O 1
ATOM 1553 N N . GLU A 1 194 ? 3.579 9.256 -14.372 1.00 94.00 194 GLU A N 1
ATOM 1554 C CA . GLU A 1 194 ? 2.128 9.390 -14.290 1.00 94.00 194 GLU A CA 1
ATOM 1555 C C . GLU A 1 194 ? 1.655 9.359 -12.831 1.00 94.00 194 GLU A C 1
ATOM 1557 O O . GLU A 1 194 ? 2.030 8.479 -12.069 1.00 94.00 194 GLU A O 1
ATOM 1562 N N . GLY A 1 195 ? 0.826 10.314 -12.409 1.00 88.12 195 GLY A N 1
ATOM 1563 C CA . GLY A 1 195 ? 0.176 10.264 -11.092 1.00 88.12 195 GLY A CA 1
ATOM 1564 C C . GLY A 1 195 ? 1.098 10.388 -9.867 1.00 88.12 195 GLY A C 1
ATOM 1565 O O . GLY A 1 195 ? 0.607 10.292 -8.743 1.00 88.12 195 GLY A O 1
ATOM 1566 N N . ILE A 1 196 ? 2.398 10.633 -10.050 1.00 85.38 196 ILE A N 1
ATOM 1567 C CA . ILE A 1 196 ? 3.356 10.903 -8.973 1.00 85.38 196 ILE A CA 1
ATOM 1568 C C . ILE A 1 196 ? 4.170 12.157 -9.300 1.00 85.38 196 ILE A C 1
ATOM 1570 O O . ILE A 1 196 ? 4.452 12.459 -10.458 1.00 85.38 196 ILE A O 1
ATOM 1574 N N . GLY A 1 197 ? 4.469 12.940 -8.265 1.00 82.50 197 GLY A N 1
ATOM 1575 C CA . GLY A 1 197 ? 5.272 14.151 -8.382 1.00 82.50 197 GLY A CA 1
ATOM 1576 C C . GLY A 1 197 ? 6.763 13.830 -8.450 1.00 82.50 197 GLY A C 1
ATOM 1577 O O . GLY A 1 197 ? 7.216 13.005 -9.236 1.00 82.50 197 GLY A O 1
ATOM 1578 N N . THR A 1 198 ? 7.539 14.505 -7.615 1.00 81.25 198 THR A N 1
ATOM 1579 C CA . THR A 1 198 ? 8.959 14.209 -7.418 1.00 81.25 198 THR A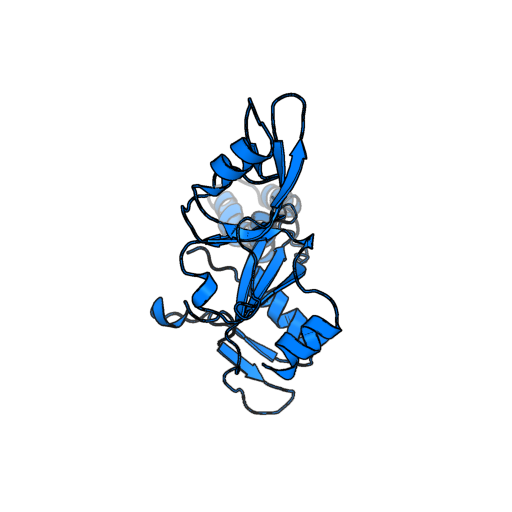 CA 1
ATOM 1580 C C . THR A 1 198 ? 9.124 13.099 -6.386 1.00 81.25 198 THR A C 1
ATOM 1582 O O . THR A 1 198 ? 8.472 13.140 -5.341 1.00 81.25 198 THR A O 1
ATOM 1585 N N . PHE A 1 199 ? 10.018 12.145 -6.643 1.00 83.06 199 PHE A N 1
ATOM 1586 C CA . PHE A 1 199 ? 10.439 11.185 -5.622 1.00 83.06 199 PHE A CA 1
ATOM 1587 C C . PHE A 1 199 ? 11.170 11.914 -4.492 1.00 83.06 199 PHE A C 1
ATOM 1589 O O . PHE A 1 199 ? 11.890 12.885 -4.727 1.00 83.06 199 PHE A O 1
ATOM 1596 N N . SER A 1 200 ? 10.971 11.459 -3.256 1.00 79.44 200 SER A N 1
ATOM 1597 C CA . SER A 1 200 ? 11.665 11.992 -2.075 1.00 79.44 200 SER A CA 1
ATOM 1598 C C . SER A 1 200 ? 13.009 11.306 -1.812 1.00 79.44 200 SER A C 1
ATOM 1600 O O . SER A 1 200 ? 13.620 11.537 -0.772 1.00 79.44 200 SER A O 1
ATOM 1602 N N . HIS A 1 201 ? 13.423 10.407 -2.701 1.00 82.69 201 HIS A N 1
ATOM 1603 C CA . HIS A 1 201 ? 14.623 9.589 -2.589 1.00 82.69 201 HIS A CA 1
ATOM 1604 C C . HIS A 1 201 ? 15.368 9.571 -3.922 1.00 82.69 201 HIS A C 1
ATOM 1606 O O . HIS A 1 201 ? 14.798 9.857 -4.975 1.00 82.69 201 HIS A O 1
ATOM 1612 N N . ASP A 1 202 ? 16.661 9.289 -3.840 1.00 83.25 202 ASP A N 1
ATOM 1613 C CA . ASP A 1 202 ? 17.597 9.242 -4.958 1.00 83.25 202 ASP A CA 1
ATOM 1614 C C . ASP A 1 202 ? 17.783 7.822 -5.510 1.00 83.25 202 ASP A C 1
ATOM 1616 O O . ASP A 1 202 ? 18.215 7.652 -6.640 1.00 83.25 202 ASP A O 1
ATOM 1620 N N . LYS A 1 203 ? 17.444 6.785 -4.750 1.00 89.31 203 LYS A N 1
ATOM 1621 C CA . LYS A 1 203 ? 17.556 5.390 -5.181 1.00 89.31 203 LYS A CA 1
ATOM 1622 C C . LYS A 1 203 ? 16.455 4.553 -4.561 1.00 89.31 203 LYS A C 1
ATOM 1624 O O . LYS A 1 203 ? 16.034 4.824 -3.438 1.00 89.31 203 LYS A O 1
ATOM 1629 N N . GLY A 1 204 ? 16.065 3.485 -5.239 1.00 94.00 204 GLY A N 1
ATOM 1630 C CA . GLY A 1 204 ? 15.132 2.511 -4.694 1.00 94.00 204 GLY A CA 1
ATOM 1631 C C . GLY A 1 204 ? 14.595 1.589 -5.770 1.00 94.00 204 GLY A C 1
ATOM 1632 O O . GLY A 1 204 ? 15.238 1.366 -6.797 1.00 94.00 204 GLY A O 1
ATOM 1633 N N . TYR A 1 205 ? 13.393 1.083 -5.533 1.00 96.12 205 TYR A N 1
ATOM 1634 C CA . TYR A 1 205 ? 12.644 0.287 -6.490 1.00 96.12 205 TYR A CA 1
ATOM 1635 C C . TYR A 1 205 ? 11.261 0.884 -6.698 1.00 96.12 205 TYR A C 1
ATOM 1637 O O . TYR A 1 205 ? 10.614 1.342 -5.756 1.00 96.12 205 TYR A O 1
ATOM 1645 N N . LEU A 1 206 ? 10.809 0.852 -7.945 1.00 96.06 206 LEU A N 1
ATOM 1646 C CA . LEU A 1 206 ? 9.515 1.365 -8.344 1.00 96.06 206 LEU A CA 1
ATOM 1647 C C . LEU A 1 206 ? 8.787 0.319 -9.181 1.00 96.06 206 LEU A C 1
ATOM 1649 O O . LEU A 1 206 ? 9.346 -0.278 -10.099 1.00 96.06 206 LEU A O 1
ATOM 1653 N N . PHE A 1 207 ? 7.512 0.115 -8.885 1.00 97.12 207 PHE A N 1
ATOM 1654 C CA . PHE A 1 207 ? 6.679 -0.810 -9.641 1.00 97.12 207 PHE A CA 1
ATOM 1655 C C . PHE A 1 207 ? 5.330 -0.169 -9.911 1.00 97.12 207 PHE A C 1
ATOM 1657 O O . PHE A 1 207 ? 4.682 0.310 -8.980 1.00 97.12 207 PHE A O 1
ATOM 1664 N N . ASN A 1 208 ? 4.868 -0.153 -11.160 1.00 95.88 208 ASN A N 1
ATOM 1665 C CA . ASN A 1 208 ? 3.458 0.151 -11.403 1.00 95.88 208 ASN A CA 1
ATOM 1666 C C . ASN A 1 208 ? 2.597 -1.085 -11.132 1.00 95.88 208 ASN A C 1
ATOM 1668 O O . ASN A 1 208 ? 3.020 -2.219 -11.345 1.00 95.88 208 ASN A O 1
ATOM 1672 N N . THR A 1 209 ? 1.340 -0.862 -10.751 1.00 93.88 209 THR A N 1
ATOM 1673 C CA . THR A 1 209 ? 0.382 -1.932 -10.423 1.00 93.88 209 THR A CA 1
ATOM 1674 C C . THR A 1 209 ? 0.211 -2.990 -11.511 1.00 93.88 209 THR A C 1
ATOM 1676 O O . THR A 1 209 ? -0.151 -4.114 -11.197 1.00 93.88 209 THR A O 1
ATOM 1679 N N . GLY A 1 210 ? 0.453 -2.642 -12.778 1.00 93.19 210 GLY A N 1
ATOM 1680 C CA . GLY A 1 210 ? 0.340 -3.579 -13.899 1.00 93.19 210 GLY A CA 1
ATOM 1681 C C . GLY A 1 210 ? 1.476 -4.603 -13.993 1.00 93.19 210 GLY A C 1
ATOM 1682 O O . GLY A 1 210 ? 1.324 -5.577 -14.717 1.00 93.19 210 GLY A O 1
ATOM 1683 N N . ASN A 1 211 ? 2.584 -4.390 -13.279 1.00 94.81 211 ASN A N 1
ATOM 1684 C CA . ASN A 1 211 ? 3.759 -5.267 -13.287 1.00 94.81 211 ASN A CA 1
ATOM 1685 C C . ASN A 1 211 ? 3.890 -6.124 -12.018 1.00 94.81 211 ASN A C 1
ATOM 1687 O O . ASN A 1 211 ? 4.860 -6.863 -11.878 1.00 94.81 211 ASN A O 1
ATOM 1691 N N . LEU A 1 212 ? 2.937 -6.024 -11.088 1.00 97.19 212 LEU A N 1
ATOM 1692 C CA . LEU A 1 212 ? 2.921 -6.863 -9.893 1.00 97.19 212 LEU A CA 1
ATOM 1693 C C . LEU A 1 212 ? 2.549 -8.305 -10.262 1.00 97.19 212 LEU A C 1
ATOM 1695 O O . LEU A 1 212 ? 1.788 -8.530 -11.200 1.00 97.19 212 LEU A O 1
ATOM 1699 N N . LEU A 1 213 ? 3.030 -9.269 -9.486 1.00 97.50 213 LEU A N 1
ATOM 1700 C CA . LEU A 1 213 ? 2.527 -10.640 -9.485 1.00 97.50 213 LEU A CA 1
ATOM 1701 C C . LEU A 1 213 ? 1.173 -10.664 -8.776 1.00 97.50 213 LEU A C 1
ATOM 1703 O O . LEU A 1 213 ? 1.026 -10.066 -7.708 1.00 97.50 213 LEU A O 1
ATOM 1707 N N . TRP A 1 214 ? 0.166 -11.304 -9.363 1.00 96.44 214 TRP A N 1
ATOM 1708 C CA . TRP A 1 214 ? -1.207 -11.228 -8.842 1.00 96.44 214 TRP A CA 1
ATOM 1709 C C . TRP A 1 214 ? -2.074 -12.448 -9.141 1.00 96.44 214 TRP A C 1
ATOM 1711 O O . TRP A 1 214 ? -3.174 -12.539 -8.588 1.00 96.44 214 TRP A O 1
ATOM 1721 N N . ARG A 1 215 ? -1.624 -13.367 -10.004 1.00 96.81 215 ARG A N 1
ATOM 1722 C CA . ARG A 1 215 ? -2.389 -14.567 -10.358 1.00 96.81 215 ARG A CA 1
ATOM 1723 C C . ARG A 1 215 ? -2.476 -15.498 -9.158 1.00 96.81 215 ARG A C 1
ATOM 1725 O O . ARG A 1 215 ? -1.617 -15.476 -8.283 1.00 96.81 215 ARG A O 1
ATOM 1732 N N . GLU A 1 216 ? -3.505 -16.339 -9.123 1.00 94.75 216 GLU A N 1
ATOM 1733 C CA . GLU A 1 216 ? -3.677 -17.304 -8.027 1.00 94.75 216 GLU A CA 1
ATOM 1734 C C . GLU A 1 216 ? -2.460 -18.233 -7.885 1.00 94.75 216 GLU A C 1
ATOM 1736 O O . GLU A 1 216 ? -2.009 -18.472 -6.767 1.00 94.75 216 GLU A O 1
ATOM 1741 N N . GLU A 1 217 ? -1.875 -18.655 -9.009 1.00 96.50 217 GLU A N 1
ATOM 1742 C CA . GLU A 1 217 ? -0.628 -19.433 -9.076 1.00 96.50 217 GLU A CA 1
ATOM 1743 C C . GLU A 1 217 ? 0.559 -18.679 -8.458 1.00 96.50 217 GLU A C 1
ATOM 1745 O O . GLU A 1 217 ? 1.275 -19.241 -7.630 1.00 96.50 217 GLU A O 1
ATOM 1750 N N . ASP A 1 218 ? 0.716 -17.385 -8.778 1.00 96.12 218 ASP A N 1
ATOM 1751 C CA . ASP A 1 218 ? 1.783 -16.552 -8.213 1.00 96.12 218 ASP A CA 1
ATOM 1752 C C . ASP A 1 218 ? 1.697 -16.547 -6.680 1.00 96.12 218 ASP A C 1
ATOM 1754 O O . ASP A 1 218 ? 2.690 -16.779 -5.987 1.00 96.12 218 ASP A O 1
ATOM 1758 N N . TRP A 1 219 ? 0.496 -16.307 -6.142 1.00 96.44 219 TRP A N 1
ATOM 1759 C CA . TRP A 1 219 ? 0.268 -16.284 -4.700 1.00 96.44 219 TRP A CA 1
ATOM 1760 C C . TRP A 1 219 ? 0.532 -17.640 -4.052 1.00 96.44 219 TRP A C 1
ATOM 1762 O O . TRP A 1 219 ? 1.182 -17.694 -3.008 1.00 96.44 219 TRP A O 1
ATOM 1772 N N . ALA A 1 220 ? 0.042 -18.724 -4.654 1.00 94.38 220 ALA A N 1
ATOM 1773 C CA . ALA A 1 220 ? 0.199 -20.066 -4.114 1.00 94.38 220 ALA A CA 1
ATOM 1774 C C . ALA A 1 220 ? 1.677 -20.477 -4.046 1.00 94.38 220 ALA A C 1
ATOM 1776 O O . ALA A 1 220 ? 2.160 -20.859 -2.978 1.00 94.38 220 ALA A O 1
ATOM 1777 N N . GLU A 1 221 ? 2.402 -20.350 -5.157 1.00 94.00 221 GLU A N 1
ATOM 1778 C CA . GLU A 1 221 ? 3.767 -20.864 -5.302 1.00 94.00 221 GLU A CA 1
ATOM 1779 C C . GLU A 1 221 ? 4.823 -19.963 -4.661 1.00 94.00 221 GLU A C 1
ATOM 1781 O O . GLU A 1 221 ? 5.839 -20.443 -4.148 1.00 94.00 221 GLU A O 1
ATOM 1786 N N . GLN A 1 222 ? 4.629 -18.643 -4.708 1.00 93.12 222 GLN A N 1
ATOM 1787 C CA . GLN A 1 222 ? 5.651 -17.698 -4.258 1.00 93.12 222 GLN A CA 1
ATOM 1788 C C . GLN A 1 222 ? 5.416 -17.167 -2.849 1.00 93.12 222 GLN A C 1
ATOM 1790 O O . GLN A 1 222 ? 6.368 -16.671 -2.247 1.00 93.12 222 GLN A O 1
ATOM 1795 N N . LEU A 1 223 ? 4.199 -17.294 -2.311 1.00 93.00 223 LEU A N 1
ATOM 1796 C CA . LEU A 1 223 ? 3.863 -16.767 -0.994 1.00 93.00 223 LEU A CA 1
ATOM 1797 C C . LEU A 1 223 ? 3.209 -17.816 -0.088 1.00 93.00 223 LEU A C 1
ATOM 1799 O O . LEU A 1 223 ? 3.838 -18.209 0.884 1.00 93.00 223 LEU A O 1
ATOM 1803 N N . PHE A 1 224 ? 2.008 -18.322 -0.382 1.00 92.50 224 PHE A N 1
ATOM 1804 C CA . PHE A 1 224 ? 1.255 -19.165 0.564 1.00 92.50 224 PHE A CA 1
ATOM 1805 C C . PHE A 1 224 ? 1.995 -20.447 0.960 1.00 92.50 224 PHE A C 1
ATOM 1807 O O . PHE A 1 224 ? 2.131 -20.722 2.145 1.00 92.50 224 PHE A O 1
ATOM 1814 N N . GLN A 1 225 ? 2.541 -21.197 -0.001 1.00 89.06 225 GLN A N 1
ATOM 1815 C CA . GLN A 1 225 ? 3.282 -22.435 0.289 1.00 89.06 225 GLN A CA 1
ATOM 1816 C C . GLN A 1 225 ? 4.644 -22.193 0.953 1.00 89.06 225 GLN A C 1
ATOM 1818 O O . GLN A 1 225 ? 5.253 -23.122 1.495 1.00 89.06 225 GLN A O 1
ATOM 1823 N N . LYS A 1 226 ? 5.152 -20.962 0.864 1.00 88.06 226 LYS A N 1
ATOM 1824 C CA . LYS A 1 226 ? 6.482 -20.568 1.337 1.00 88.06 226 LYS A CA 1
ATOM 1825 C C . LYS A 1 226 ? 6.443 -19.774 2.635 1.00 88.06 226 LYS A C 1
ATOM 1827 O O . LYS A 1 226 ? 7.489 -19.656 3.260 1.00 88.06 226 LYS A O 1
ATOM 1832 N N . LEU A 1 227 ? 5.284 -19.270 3.050 1.00 86.38 227 LEU A N 1
ATOM 1833 C CA . LEU A 1 227 ? 5.071 -18.729 4.388 1.00 86.38 227 LEU A CA 1
ATOM 1834 C C . LEU A 1 227 ? 5.326 -19.826 5.430 1.00 86.38 227 LEU A C 1
ATOM 1836 O O . LEU A 1 227 ? 6.083 -19.547 6.384 1.00 86.38 227 LEU A O 1
#

pLDDT: mean 91.8, std 8.03, range [39.94, 98.12]

Radius of gyration: 22.42 Å; chains: 1; bounding box: 53×53×58 Å

Foldseek 3Di:
DPDPVVQLVVVQVVCCVLQVKHFDAPPDDDDPVVRLQARTQWIDRDPDDIDGFLWGEAEDEDAPLDFKDFFFDCSLVRTFKYWYKHKHDDPQQVQQVCLVVCVLPPPPLVVCVVVVVDDPVRSVVVSVPRDHHDDIDMDGLAMDGSPDPDDPLAWDWDDDPQEIETEFFFWKDAPCSLVVCCVVVVHRDYYYYPPDDDDPHGIDIMGGSVNHHDDSCCCVPVPSVRD